Protein AF-A0A934RZV0-F1 (afdb_monomer_lite)

pLDDT: mean 88.41, std 10.31, range [47.09, 98.69]

Foldseek 3Di:
DDDFAQAWDWDQDPNAIWTWHGFPQWIWIAGLQLLATQAIAGPVVSFGQKDADDDPCRLPIAKFKDKDPPVVDDPPGDCQRGGHRFDWDDDPSKIKTWTDDPPVQDWTKMWIWHDDHQWIKTKIKTDFDPDWIKMKIKHWGFQAQKWKDFADADPVANQSKWWDDPVDIGNDDQPQWDDDNTIIIGGLQRAAQVKIKMFHAQDWTWGQHPRWIKIKHWDDKDADQPDADPDSRQFMKIHHNPDRTIITIGMGHTGDHDPPDMIMTIMIMHTDD

Structure (mmCIF, N/CA/C/O backbone):
data_AF-A0A934RZV0-F1
#
_entry.id   AF-A0A934RZV0-F1
#
loop_
_atom_site.group_PDB
_atom_site.id
_atom_site.type_symbol
_atom_site.label_atom_id
_atom_site.label_alt_id
_atom_site.label_comp_id
_atom_site.label_asym_id
_atom_site.label_entity_id
_atom_site.label_seq_id
_atom_site.pdbx_PDB_ins_code
_atom_site.Cartn_x
_atom_site.Cartn_y
_atom_site.Cartn_z
_atom_site.occupancy
_atom_site.B_iso_or_equiv
_atom_site.auth_seq_id
_atom_site.auth_comp_id
_atom_site.auth_asym_id
_atom_site.auth_atom_id
_atom_site.pdbx_PDB_model_num
ATOM 1 N N . MET A 1 1 ? -25.787 -5.214 16.872 1.00 47.09 1 MET A N 1
ATOM 2 C CA . MET A 1 1 ? -25.874 -4.544 15.558 1.00 47.09 1 MET A CA 1
ATOM 3 C C . MET A 1 1 ? -24.849 -3.433 15.575 1.00 47.09 1 MET A C 1
ATOM 5 O O . MET A 1 1 ? -24.993 -2.513 16.365 1.00 47.09 1 MET A O 1
ATOM 9 N N . THR A 1 2 ? -23.761 -3.590 14.835 1.00 51.00 2 THR A N 1
ATOM 10 C CA . THR A 1 2 ? -22.641 -2.644 14.835 1.00 51.00 2 THR A CA 1
ATOM 11 C C . THR A 1 2 ? -22.902 -1.606 13.749 1.00 51.00 2 THR A C 1
ATOM 13 O O . THR A 1 2 ? -23.049 -1.969 12.583 1.00 51.00 2 THR A O 1
ATOM 16 N N . THR A 1 3 ? -23.033 -0.339 14.134 1.00 53.69 3 THR A N 1
ATOM 17 C CA . THR A 1 3 ? -23.291 0.776 13.218 1.00 53.69 3 THR A CA 1
ATOM 18 C C . THR A 1 3 ? -22.127 0.906 12.234 1.00 53.69 3 THR A C 1
ATOM 20 O O . THR A 1 3 ? -21.001 1.154 12.649 1.00 53.69 3 THR A O 1
ATOM 23 N N . GLN A 1 4 ? -22.377 0.697 10.940 1.00 67.75 4 GLN A N 1
ATOM 24 C CA . GLN A 1 4 ? -21.416 1.033 9.885 1.00 67.75 4 GLN A CA 1
ATOM 25 C C . GLN A 1 4 ? -21.498 2.537 9.615 1.00 67.75 4 GLN A C 1
ATOM 27 O O . GLN A 1 4 ? -22.596 3.092 9.583 1.00 67.75 4 GLN A O 1
ATOM 32 N N . PHE A 1 5 ? -20.355 3.188 9.426 1.00 84.69 5 PHE A N 1
ATOM 33 C CA . PHE A 1 5 ? -20.273 4.625 9.186 1.00 84.69 5 PHE A CA 1
ATOM 34 C C . PHE A 1 5 ? -19.283 4.881 8.047 1.00 84.69 5 PHE A C 1
ATOM 36 O O . PHE A 1 5 ? -18.074 4.688 8.176 1.00 84.69 5 PHE A O 1
ATOM 43 N N . ALA A 1 6 ? -19.820 5.290 6.897 1.00 87.12 6 ALA A N 1
ATOM 44 C CA . ALA A 1 6 ? -19.018 5.594 5.714 1.00 87.12 6 ALA A CA 1
ATOM 45 C C . ALA A 1 6 ? -18.259 6.924 5.844 1.00 87.12 6 ALA A C 1
ATOM 47 O O . ALA A 1 6 ? -17.239 7.120 5.188 1.00 87.12 6 ALA A O 1
ATOM 48 N N . SER A 1 7 ? -18.723 7.829 6.710 1.00 94.62 7 SER A N 1
ATOM 49 C CA . SER A 1 7 ? -18.018 9.067 7.033 1.00 94.62 7 SER A CA 1
ATOM 50 C C . SER A 1 7 ? -16.730 8.795 7.809 1.00 94.62 7 SER A C 1
ATOM 52 O O . SER A 1 7 ? -16.599 7.789 8.503 1.00 94.62 7 SER A O 1
ATOM 54 N N . TRP A 1 8 ? -15.772 9.710 7.706 1.00 97.75 8 TRP A N 1
ATOM 55 C CA . TRP A 1 8 ? -14.549 9.670 8.501 1.00 97.75 8 TRP A CA 1
ATOM 56 C C . TRP A 1 8 ? -14.755 10.378 9.838 1.00 97.75 8 TRP A C 1
ATOM 58 O O . TRP A 1 8 ? -15.137 11.547 9.876 1.00 97.75 8 TRP A O 1
ATOM 68 N N . GLU A 1 9 ? -14.447 9.690 10.930 1.00 97.00 9 GLU A N 1
ATOM 69 C CA . GLU A 1 9 ? -14.601 10.201 12.292 1.00 97.00 9 GLU A CA 1
ATOM 70 C C . GLU A 1 9 ? -13.246 10.307 12.986 1.00 97.00 9 GLU A C 1
ATOM 72 O O . GLU A 1 9 ? -12.420 9.397 12.900 1.00 97.00 9 GLU A O 1
ATOM 77 N N . SER A 1 10 ? -13.005 11.418 13.686 1.00 97.50 10 SER A N 1
ATOM 78 C CA . SER A 1 10 ? -11.770 11.606 14.451 1.00 97.50 10 SER A CA 1
ATOM 79 C C . SER A 1 10 ? -11.760 10.703 15.682 1.00 97.50 10 SER A C 1
ATOM 81 O O . SER A 1 10 ? -12.716 10.682 16.452 1.00 97.50 10 SER A O 1
ATOM 83 N N . ILE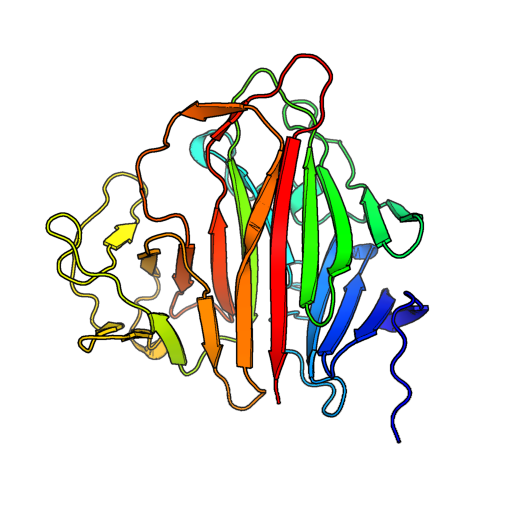 A 1 11 ? -10.634 10.037 15.918 1.00 97.75 11 ILE A N 1
ATOM 84 C CA . ILE A 1 11 ? -10.383 9.190 17.088 1.00 97.75 11 ILE A CA 1
ATOM 85 C C . ILE A 1 11 ? -8.972 9.415 17.637 1.00 97.75 11 ILE A C 1
ATOM 87 O O . ILE A 1 11 ? -8.141 10.085 17.017 1.00 97.75 11 ILE A O 1
ATOM 91 N N . ILE A 1 12 ? -8.693 8.815 18.793 1.00 97.75 12 ILE A N 1
ATOM 92 C CA . ILE A 1 12 ? -7.332 8.614 19.289 1.00 97.75 12 ILE A CA 1
ATOM 93 C C . ILE A 1 12 ? -6.978 7.143 19.089 1.00 97.75 12 ILE A C 1
ATOM 95 O O . ILE A 1 12 ? -7.625 6.261 19.649 1.00 97.75 12 ILE A O 1
ATOM 99 N N . TRP A 1 13 ? -5.948 6.879 18.296 1.00 95.12 13 TRP A N 1
ATOM 100 C CA . TRP A 1 13 ? -5.452 5.537 18.016 1.00 95.12 13 TRP A CA 1
ATOM 101 C C . TRP A 1 13 ? -4.020 5.437 18.530 1.00 95.12 13 TRP A C 1
ATOM 103 O O . TRP A 1 13 ? -3.173 6.216 18.116 1.00 95.12 13 TRP A O 1
ATOM 113 N N . ASN A 1 14 ? -3.738 4.527 19.468 1.00 93.88 14 ASN A N 1
ATOM 114 C CA . ASN A 1 14 ? -2.405 4.376 20.078 1.00 93.88 14 ASN A CA 1
ATOM 115 C C . ASN A 1 14 ? -1.777 5.698 20.581 1.00 93.88 14 ASN A C 1
ATOM 117 O O . ASN A 1 14 ? -0.572 5.909 20.463 1.00 93.88 14 ASN A O 1
ATOM 121 N N . GLY A 1 15 ? -2.599 6.596 21.134 1.00 94.19 15 GLY A N 1
ATOM 122 C CA . GLY A 1 15 ? -2.157 7.888 21.670 1.00 94.19 15 GLY A CA 1
ATOM 123 C C . GLY A 1 15 ? -1.934 8.993 20.630 1.00 94.19 15 GLY A C 1
ATOM 124 O O . GLY A 1 15 ? -1.601 10.110 21.015 1.00 94.19 15 GLY A O 1
ATOM 125 N N . GLU A 1 16 ? -2.145 8.732 19.336 1.00 94.81 16 GLU A N 1
ATOM 126 C CA . GLU A 1 16 ? -2.084 9.743 18.274 1.00 94.81 16 GLU A CA 1
ATOM 127 C C . GLU A 1 16 ? -3.471 10.047 17.698 1.00 94.81 16 GLU A C 1
ATOM 129 O O . GLU A 1 16 ? -4.367 9.199 17.675 1.00 94.81 16 GLU A O 1
ATOM 134 N N . LYS A 1 17 ? -3.656 11.284 17.221 1.00 97.00 17 LYS A N 1
ATOM 135 C CA . LYS A 1 17 ? -4.852 11.663 16.465 1.00 97.00 17 LYS A CA 1
ATOM 136 C C . LYS A 1 17 ? -4.923 10.822 15.191 1.00 97.00 17 LYS A C 1
ATOM 138 O O . LYS A 1 17 ? -3.948 10.755 14.445 1.00 97.00 17 LYS A O 1
ATOM 143 N N . ALA A 1 18 ? -6.086 10.245 14.922 1.00 98.12 18 ALA A N 1
ATOM 144 C CA . ALA A 1 18 ? -6.360 9.467 13.723 1.00 98.12 18 ALA A CA 1
ATOM 145 C C . ALA A 1 18 ? -7.809 9.674 13.262 1.00 98.12 18 ALA A C 1
ATOM 147 O O . ALA A 1 18 ? -8.602 10.333 13.936 1.00 98.12 18 ALA A O 1
ATOM 148 N N . TYR A 1 19 ? -8.146 9.109 12.108 1.00 98.44 19 TYR A N 1
ATOM 149 C CA . TYR A 1 19 ? -9.502 9.075 11.578 1.00 98.44 19 TYR A CA 1
ATOM 150 C C . TYR A 1 19 ? -9.873 7.646 11.226 1.00 98.44 19 TYR A C 1
ATOM 152 O O . TYR A 1 19 ? -9.074 6.946 10.606 1.00 98.44 19 TYR A O 1
ATOM 160 N N . GLN A 1 20 ? -11.075 7.226 11.595 1.00 97.94 20 GLN A N 1
ATOM 161 C CA . GLN A 1 20 ? -11.605 5.910 11.260 1.00 97.94 20 GLN A CA 1
ATOM 162 C C . GLN A 1 20 ? -12.806 6.011 10.323 1.00 97.94 20 GLN A C 1
ATOM 164 O O . GLN A 1 20 ? -13.507 7.021 10.322 1.00 97.94 20 GLN A O 1
ATOM 169 N N . SER A 1 21 ? -13.048 4.959 9.549 1.00 97.62 21 SER A N 1
ATOM 170 C CA . SER A 1 21 ? -14.253 4.780 8.736 1.00 97.62 21 SER A CA 1
ATOM 171 C C . SER A 1 21 ? -14.519 3.289 8.515 1.00 97.62 21 SER A C 1
ATOM 173 O O . SER A 1 21 ? -13.568 2.502 8.462 1.00 97.62 21 SER A O 1
ATOM 175 N N . ALA A 1 22 ? -15.786 2.880 8.401 1.00 96.81 22 ALA A N 1
ATOM 176 C CA . ALA A 1 22 ? -16.159 1.475 8.252 1.00 96.81 22 ALA A CA 1
ATOM 177 C C . ALA A 1 22 ? -17.309 1.253 7.255 1.00 96.81 22 ALA A C 1
ATOM 179 O O . ALA A 1 22 ? -18.424 1.736 7.458 1.00 96.81 22 ALA A O 1
ATOM 180 N N . VAL A 1 23 ? -17.059 0.447 6.217 1.00 96.12 23 VAL A N 1
ATOM 181 C CA . VAL A 1 23 ? -18.030 0.082 5.169 1.00 96.12 23 VAL A CA 1
ATOM 182 C C . VAL A 1 23 ? -17.872 -1.391 4.803 1.00 96.12 23 VAL A C 1
ATOM 184 O O . VAL A 1 23 ? -16.761 -1.917 4.751 1.00 96.12 23 VAL A O 1
ATOM 187 N N . GLY A 1 24 ? -18.987 -2.088 4.560 1.00 90.06 24 GLY A N 1
ATOM 188 C CA . GLY A 1 24 ? -18.955 -3.460 4.039 1.00 90.06 24 GLY A CA 1
ATOM 189 C C . GLY A 1 24 ? -18.267 -4.462 4.974 1.00 90.06 24 GLY A C 1
ATOM 190 O O . GLY A 1 24 ? -17.680 -5.433 4.512 1.00 90.06 24 GLY A O 1
ATOM 191 N N . GLY A 1 25 ? -18.290 -4.207 6.286 1.00 92.19 25 GLY A N 1
ATOM 192 C CA . GLY A 1 25 ? -17.609 -5.035 7.286 1.00 92.19 25 GLY A CA 1
ATOM 193 C C . GLY A 1 25 ? -16.095 -4.819 7.386 1.00 92.19 25 GLY A C 1
ATOM 194 O O . GLY A 1 25 ? -15.462 -5.479 8.208 1.00 92.19 25 GLY A O 1
ATOM 195 N N . SER A 1 26 ? -15.522 -3.892 6.614 1.00 96.44 26 SER A N 1
ATOM 196 C CA . SER A 1 26 ? -14.127 -3.453 6.733 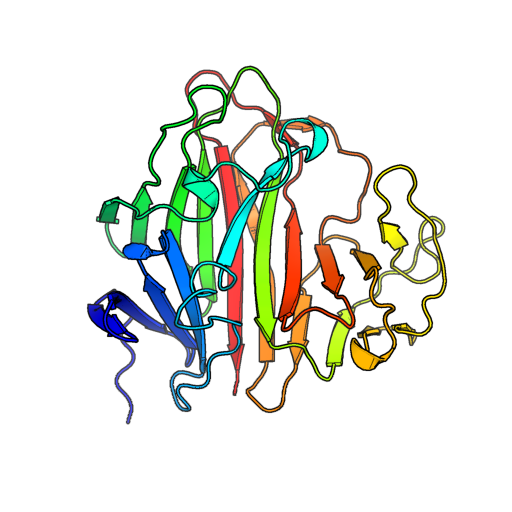1.00 96.44 26 SER A CA 1
ATOM 197 C C . SER A 1 26 ? -14.022 -2.197 7.605 1.00 96.44 26 SER A C 1
ATOM 199 O O . SER A 1 26 ? -14.910 -1.350 7.580 1.00 96.44 26 SER A O 1
ATOM 201 N N . LEU A 1 27 ? -12.933 -2.072 8.360 1.00 97.50 27 LEU A N 1
ATOM 202 C CA . LEU A 1 27 ? -12.542 -0.902 9.147 1.00 97.50 27 LEU A CA 1
ATOM 203 C C . LEU A 1 27 ? -11.228 -0.358 8.596 1.00 97.50 27 LEU A C 1
ATOM 205 O O . LEU A 1 27 ? -10.294 -1.126 8.379 1.00 97.50 27 LEU A O 1
ATOM 209 N N . ALA A 1 28 ? -11.159 0.954 8.411 1.00 98.44 28 ALA A N 1
ATOM 210 C CA . ALA A 1 28 ? -9.964 1.686 8.024 1.00 98.44 28 ALA A CA 1
ATOM 211 C C . ALA A 1 28 ? -9.616 2.707 9.110 1.00 98.44 28 ALA A C 1
ATOM 213 O O . ALA A 1 28 ? -10.503 3.427 9.564 1.00 98.44 28 ALA A O 1
ATOM 214 N N . ILE A 1 29 ? -8.339 2.807 9.495 1.00 98.44 29 ILE A N 1
ATOM 215 C CA . ILE A 1 29 ? -7.835 3.890 10.357 1.00 98.44 29 ILE A CA 1
ATOM 216 C C . ILE A 1 29 ? -6.626 4.544 9.702 1.00 98.44 29 ILE A C 1
ATOM 218 O O . ILE A 1 29 ? -5.637 3.881 9.383 1.00 98.44 29 ILE A O 1
ATOM 222 N N . VAL A 1 30 ? -6.696 5.860 9.537 1.00 98.56 30 VAL A N 1
ATOM 223 C CA . VAL A 1 30 ? -5.667 6.699 8.925 1.00 98.56 30 VAL A CA 1
ATOM 224 C C . VAL A 1 30 ? -5.081 7.639 9.975 1.00 98.56 30 VAL A C 1
ATOM 226 O O . VAL A 1 30 ? -5.811 8.349 10.664 1.00 98.56 30 VAL A O 1
ATOM 229 N N . SER A 1 31 ? -3.755 7.663 10.079 1.00 98.00 31 SER A N 1
ATOM 230 C CA . SER A 1 31 ? -2.997 8.526 10.984 1.00 98.00 31 SER A CA 1
ATOM 231 C C . SER A 1 31 ? -2.368 9.687 10.208 1.00 98.00 31 SER A C 1
ATOM 233 O O . SER A 1 31 ? -1.442 9.461 9.422 1.00 98.00 31 SER A O 1
ATOM 235 N N . PRO A 1 32 ? -2.817 10.938 10.424 1.00 97.62 32 PRO A N 1
ATOM 236 C CA . PRO A 1 32 ? -2.132 12.126 9.921 1.00 97.62 32 PRO A CA 1
ATOM 237 C C . PRO A 1 32 ? -0.707 12.254 10.449 1.00 97.62 32 PRO A C 1
ATOM 239 O O . PRO A 1 32 ? 0.170 12.662 9.698 1.00 97.62 32 PRO A O 1
ATOM 242 N N . THR A 1 33 ? -0.457 11.862 11.704 1.00 96.12 33 THR A N 1
ATOM 243 C CA . THR A 1 33 ? 0.882 11.887 12.318 1.00 96.12 33 THR A CA 1
ATOM 244 C C . THR A 1 33 ? 1.879 11.049 11.523 1.00 96.12 33 THR A C 1
ATOM 246 O O . THR A 1 33 ? 3.019 11.462 11.355 1.00 96.12 33 THR A O 1
ATOM 249 N N . ARG A 1 34 ? 1.436 9.902 10.992 1.00 95.94 34 ARG A N 1
ATOM 250 C CA . ARG A 1 34 ? 2.254 9.013 10.146 1.00 95.94 34 ARG A CA 1
ATOM 251 C C . ARG A 1 34 ? 2.029 9.220 8.643 1.00 95.94 34 ARG A C 1
ATOM 253 O O . ARG A 1 34 ? 2.590 8.492 7.819 1.00 95.94 34 ARG A O 1
ATOM 260 N N . GLY A 1 35 ? 1.136 10.138 8.281 1.00 97.06 35 GLY A N 1
ATOM 261 C CA . GLY A 1 35 ? 0.738 10.416 6.906 1.00 97.06 35 GLY A CA 1
ATOM 262 C C . GLY A 1 35 ? 0.111 9.232 6.155 1.00 97.06 35 GLY A C 1
ATOM 263 O O . GLY A 1 35 ? 0.218 9.188 4.929 1.00 97.06 35 GLY A O 1
ATOM 264 N N . ARG A 1 36 ? -0.498 8.232 6.818 1.00 97.88 36 ARG A N 1
ATOM 265 C CA . ARG A 1 36 ? -0.947 6.991 6.141 1.00 97.88 36 ARG A CA 1
ATOM 266 C C . ARG A 1 36 ? -2.080 6.214 6.806 1.00 97.88 36 ARG A C 1
ATOM 268 O O . ARG A 1 36 ? -2.371 6.412 7.980 1.00 97.88 36 ARG A O 1
ATOM 275 N N . LEU A 1 37 ? -2.660 5.272 6.057 1.00 98.56 37 LEU A N 1
ATOM 276 C CA . LEU A 1 37 ? -3.475 4.176 6.589 1.00 98.56 37 LEU A CA 1
ATOM 277 C C . LEU A 1 37 ? -2.603 3.264 7.467 1.00 98.56 37 LEU A C 1
ATOM 279 O O . LEU A 1 37 ? -1.595 2.733 7.003 1.00 98.56 37 LEU A O 1
ATOM 283 N N . VAL A 1 38 ? -2.993 3.106 8.729 1.00 98.06 38 VAL A N 1
ATOM 284 C CA . VAL A 1 38 ? -2.274 2.342 9.768 1.00 98.06 38 VAL A CA 1
ATOM 285 C C . VAL A 1 38 ? -3.057 1.118 10.240 1.00 98.06 38 VAL A C 1
ATOM 287 O O . VAL A 1 38 ? -2.491 0.183 10.804 1.00 98.06 38 VAL A O 1
ATOM 290 N N . HIS A 1 39 ? -4.363 1.086 9.978 1.00 98.00 39 HIS A N 1
ATOM 291 C CA . HIS A 1 39 ? -5.209 -0.073 10.237 1.00 98.00 39 HIS A CA 1
ATOM 292 C C . HIS A 1 39 ? -6.104 -0.350 9.045 1.00 98.00 39 HIS A C 1
ATOM 294 O O . HIS A 1 39 ? -6.732 0.569 8.513 1.00 98.00 39 HIS A O 1
ATOM 300 N N . PHE A 1 40 ? -6.168 -1.616 8.657 1.00 98.12 40 PHE A N 1
ATOM 301 C CA . PHE A 1 40 ? -7.208 -2.110 7.775 1.00 98.12 40 PHE A CA 1
ATOM 302 C C . PHE A 1 40 ? -7.530 -3.556 8.135 1.00 98.12 40 PHE A C 1
ATOM 304 O O . PHE A 1 40 ? -6.622 -4.371 8.305 1.00 98.12 40 PHE A O 1
ATOM 311 N N . GLY A 1 41 ? -8.808 -3.885 8.284 1.00 96.81 41 GLY A N 1
ATOM 312 C CA . GLY A 1 41 ? -9.226 -5.231 8.668 1.00 96.81 41 GLY A CA 1
ATOM 313 C C . GLY A 1 41 ? -10.724 -5.341 8.907 1.00 96.81 41 GLY A C 1
ATOM 314 O O . GLY A 1 41 ? -11.478 -4.431 8.572 1.00 96.81 41 GLY A O 1
ATOM 315 N N . SER A 1 42 ? -11.173 -6.456 9.481 1.00 93.62 42 SER A N 1
ATOM 316 C CA . SER A 1 42 ? -12.598 -6.649 9.768 1.00 93.62 42 SER A CA 1
ATOM 317 C C . SER A 1 42 ? -13.070 -5.717 10.890 1.00 93.62 42 SER A C 1
ATOM 319 O O . SER A 1 42 ? -12.509 -5.704 11.988 1.00 93.62 42 SER A O 1
ATOM 321 N N . TYR A 1 43 ? -14.154 -4.981 10.641 1.00 92.00 43 TYR A N 1
ATOM 322 C CA . TYR A 1 43 ? -14.791 -4.108 11.627 1.00 92.00 43 TYR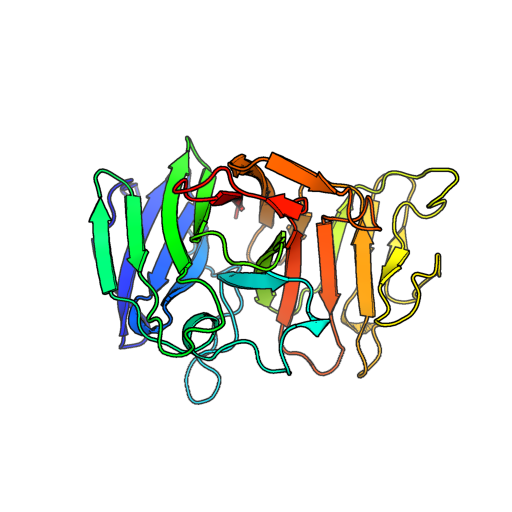 A CA 1
ATOM 323 C C . TYR A 1 43 ? -15.321 -4.889 12.834 1.00 92.00 43 TYR A C 1
ATOM 325 O O . TYR A 1 43 ? -15.200 -4.431 13.965 1.00 92.00 43 TYR A O 1
ATOM 333 N N . GLY A 1 44 ? -15.862 -6.093 12.614 1.00 85.75 44 GLY A N 1
ATOM 334 C CA . GLY A 1 44 ? -16.468 -6.896 13.679 1.00 85.75 44 GLY A CA 1
ATOM 335 C C . GLY A 1 44 ? -15.464 -7.443 14.697 1.00 85.75 44 GLY A C 1
ATOM 336 O O . GLY A 1 44 ? -15.822 -7.634 15.855 1.00 85.75 44 GLY A O 1
ATOM 337 N N . THR A 1 45 ? -14.217 -7.685 14.284 1.00 88.56 45 THR A N 1
ATOM 338 C CA . THR A 1 45 ? -13.173 -8.255 15.153 1.00 88.56 45 THR A CA 1
ATOM 339 C C . THR A 1 45 ? -12.150 -7.223 15.622 1.00 88.56 45 THR A C 1
ATOM 341 O O . THR A 1 45 ? -11.391 -7.501 16.549 1.00 88.56 45 THR A O 1
ATOM 344 N N . GLY A 1 46 ? -12.074 -6.060 14.964 1.00 87.75 46 GLY A N 1
ATOM 345 C CA . GLY A 1 46 ? -11.061 -5.031 15.215 1.00 87.75 46 GLY A CA 1
ATOM 346 C C . GLY A 1 46 ? -9.630 -5.454 14.853 1.00 87.75 46 GLY A C 1
ATOM 347 O O . GLY A 1 46 ? -8.682 -4.698 15.083 1.00 87.75 46 GLY A O 1
ATOM 348 N N . ARG A 1 47 ? -9.438 -6.652 14.285 1.00 93.44 47 ARG A N 1
ATOM 349 C CA . ARG A 1 47 ? -8.111 -7.196 13.975 1.00 93.44 47 ARG A CA 1
ATOM 350 C C . ARG A 1 47 ? -7.473 -6.419 12.828 1.00 93.44 47 ARG A C 1
ATOM 352 O O . ARG A 1 47 ? -8.066 -6.286 11.763 1.00 93.44 47 ARG A O 1
ATOM 359 N N . ASN A 1 48 ? -6.251 -5.936 13.048 1.00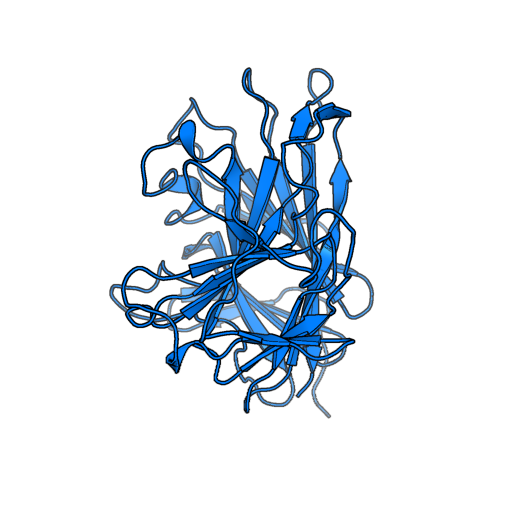 95.81 48 ASN A N 1
ATOM 360 C CA . ASN A 1 48 ? -5.465 -5.275 12.012 1.00 95.81 48 ASN A CA 1
ATOM 361 C C . ASN A 1 48 ? -4.781 -6.311 11.112 1.00 95.81 48 ASN A C 1
ATOM 363 O O . ASN A 1 48 ? -4.033 -7.161 11.617 1.00 95.81 48 ASN A O 1
ATOM 367 N N . LEU A 1 49 ? -5.008 -6.210 9.803 1.00 96.31 49 LEU A N 1
ATOM 368 C CA . LEU A 1 49 ? -4.304 -6.982 8.775 1.00 96.31 49 LEU A CA 1
ATOM 369 C C . LEU A 1 49 ? -3.037 -6.270 8.281 1.00 96.31 49 LEU A C 1
ATOM 371 O O . LEU A 1 49 ? -2.242 -6.878 7.574 1.00 96.31 49 LEU A O 1
ATOM 375 N N . LEU A 1 50 ? -2.822 -5.010 8.671 1.00 97.00 50 LEU A N 1
ATOM 376 C CA . LEU A 1 50 ? -1.584 -4.279 8.415 1.00 97.00 50 LEU A CA 1
ATOM 377 C C . LEU A 1 50 ? -0.608 -4.432 9.587 1.00 97.00 50 LEU A C 1
ATOM 379 O O . LEU A 1 50 ? -0.998 -4.467 10.759 1.00 97.00 50 LEU A O 1
ATOM 383 N N . TYR A 1 51 ? 0.682 -4.493 9.269 1.00 96.12 51 TYR A N 1
ATOM 384 C CA . TYR A 1 51 ? 1.745 -4.313 10.246 1.00 96.12 51 TYR A CA 1
ATOM 385 C C . TYR A 1 51 ? 1.827 -2.823 10.568 1.00 96.12 51 TYR A C 1
ATOM 387 O O . TYR A 1 51 ? 2.076 -2.006 9.683 1.00 96.12 51 TYR A O 1
ATOM 395 N N . SER A 1 52 ? 1.565 -2.461 11.822 1.00 94.44 52 SER A N 1
ATOM 396 C CA . SER A 1 52 ? 1.623 -1.075 12.280 1.00 94.44 52 SER A CA 1
ATOM 397 C C . SER A 1 52 ? 2.142 -1.019 13.720 1.00 94.44 52 SER A C 1
ATOM 399 O O . SER A 1 52 ? 1.348 -0.970 14.664 1.00 94.44 52 SER A O 1
ATOM 401 N N . PRO A 1 53 ? 3.469 -1.060 13.906 1.00 92.50 53 PRO A N 1
ATOM 402 C CA . PRO A 1 53 ? 4.112 -1.101 15.205 1.00 92.50 53 PRO A CA 1
ATOM 403 C C . PRO A 1 53 ? 3.917 0.214 15.967 1.00 92.50 53 PRO A C 1
ATOM 405 O O . PRO A 1 53 ? 3.472 1.244 15.440 1.00 92.50 53 PRO A O 1
ATOM 408 N N . THR A 1 54 ? 4.260 0.171 17.246 1.00 89.25 54 THR A N 1
ATOM 409 C CA . THR A 1 54 ? 4.287 1.320 18.153 1.00 89.25 54 THR A CA 1
ATOM 410 C C . THR A 1 54 ? 5.730 1.602 18.593 1.00 89.25 54 THR A C 1
ATOM 412 O O . THR A 1 54 ? 6.656 0.873 18.242 1.00 89.25 54 THR A O 1
ATOM 415 N N . GLY A 1 55 ? 5.954 2.694 19.330 1.00 87.81 55 GLY A N 1
ATOM 416 C CA . GLY A 1 55 ? 7.285 3.031 19.850 1.00 87.81 55 GLY A CA 1
ATOM 417 C C . GLY A 1 55 ? 8.267 3.515 18.777 1.00 87.81 55 GLY A C 1
ATOM 418 O O . GLY A 1 55 ? 7.890 4.279 17.890 1.00 87.81 55 GLY A O 1
ATOM 419 N N . LEU A 1 56 ? 9.534 3.098 18.880 1.00 79.50 56 LEU A N 1
ATOM 420 C CA . LEU A 1 56 ? 10.637 3.585 18.033 1.00 79.50 56 LEU A CA 1
ATOM 421 C C . LEU A 1 56 ? 10.480 3.224 16.549 1.00 79.50 56 LEU A C 1
ATOM 423 O O . LEU A 1 56 ? 10.935 3.973 15.692 1.00 79.50 56 LEU A O 1
ATOM 427 N N . ASN A 1 57 ? 9.786 2.125 16.247 1.00 84.12 57 ASN A N 1
ATOM 428 C CA . ASN A 1 57 ? 9.587 1.652 14.876 1.00 84.12 57 ASN A CA 1
ATOM 429 C C . ASN A 1 57 ? 8.250 2.098 14.277 1.00 84.12 57 ASN A C 1
ATOM 431 O O . ASN A 1 57 ? 7.880 1.621 13.211 1.00 84.12 57 ASN A O 1
ATOM 435 N N . LYS A 1 58 ? 7.511 3.003 14.933 1.00 85.88 58 LYS A N 1
ATOM 436 C CA . LYS A 1 58 ? 6.133 3.363 14.555 1.00 85.88 58 LYS A CA 1
ATOM 437 C C . LYS A 1 58 ? 5.963 3.834 13.102 1.00 85.88 58 LYS A C 1
ATOM 439 O O . LYS A 1 58 ? 4.867 3.719 12.559 1.00 85.88 58 LYS A O 1
ATOM 444 N N . ASP A 1 59 ? 7.016 4.346 12.475 1.00 85.00 59 ASP A N 1
ATOM 445 C CA . ASP A 1 59 ? 6.953 4.832 11.095 1.00 85.00 59 ASP A CA 1
ATOM 446 C C . ASP A 1 59 ? 7.087 3.703 10.057 1.00 85.00 59 ASP A C 1
ATOM 448 O O . ASP A 1 59 ? 6.732 3.887 8.895 1.00 85.00 59 ASP A O 1
ATOM 452 N N . PHE A 1 60 ? 7.530 2.512 10.471 1.00 84.81 60 PHE A N 1
ATOM 453 C CA . PHE A 1 60 ? 7.623 1.337 9.611 1.00 84.81 60 PHE A CA 1
ATOM 454 C C . PHE A 1 60 ? 6.289 0.600 9.596 1.00 84.81 60 PHE A C 1
ATOM 456 O O . PHE A 1 60 ? 5.922 -0.031 10.576 1.00 84.81 60 PHE A O 1
ATOM 463 N N . GLY A 1 61 ? 5.551 0.663 8.492 1.00 92.12 61 GLY A N 1
ATOM 464 C CA . GLY A 1 61 ? 4.324 -0.113 8.337 1.00 92.12 61 GLY A CA 1
ATOM 465 C C . GLY A 1 61 ? 3.182 0.630 7.655 1.00 92.12 61 GLY A C 1
ATOM 466 O O . GLY A 1 61 ? 3.353 1.722 7.104 1.00 92.12 61 GLY A O 1
ATOM 467 N N . GLY A 1 62 ? 1.999 0.018 7.714 1.00 96.75 62 GLY A N 1
ATOM 468 C CA . GLY A 1 62 ? 0.775 0.523 7.105 1.00 96.75 62 GLY A CA 1
ATOM 469 C C . GLY A 1 62 ? 0.843 0.574 5.577 1.00 96.75 62 GLY A C 1
ATOM 470 O O . GLY A 1 62 ? 1.518 -0.230 4.932 1.00 96.75 62 GLY A O 1
ATOM 471 N N . HIS A 1 63 ? 0.125 1.538 5.005 1.00 97.75 63 HIS A N 1
ATOM 472 C CA . HIS A 1 63 ? 0.140 1.859 3.579 1.00 97.75 63 HIS A CA 1
ATOM 473 C C . HIS A 1 63 ? 1.187 2.933 3.267 1.00 97.75 63 HIS A C 1
ATOM 475 O O . HIS A 1 63 ? 1.006 4.114 3.566 1.00 97.75 63 HIS A O 1
ATOM 481 N N . ARG A 1 64 ? 2.281 2.528 2.637 1.00 96.62 64 ARG A N 1
ATOM 482 C CA . ARG A 1 64 ? 3.316 3.416 2.111 1.00 96.62 64 ARG A CA 1
ATOM 483 C C . ARG A 1 64 ? 3.087 3.684 0.635 1.00 96.62 64 ARG A C 1
ATOM 485 O O . ARG A 1 64 ? 2.430 2.919 -0.067 1.00 96.62 64 ARG A O 1
ATOM 492 N N . PHE A 1 65 ? 3.652 4.792 0.186 1.00 96.12 65 PHE A N 1
ATOM 493 C CA . PHE A 1 65 ? 3.640 5.177 -1.210 1.00 96.12 65 PHE A CA 1
ATOM 494 C C . PHE A 1 65 ? 4.961 5.845 -1.554 1.00 96.12 65 PHE A C 1
ATOM 496 O O . PHE A 1 65 ? 5.343 6.809 -0.880 1.00 96.12 65 PHE A O 1
ATOM 503 N N . TRP A 1 66 ? 5.606 5.349 -2.604 1.00 94.50 66 TRP A N 1
ATOM 504 C CA . TRP A 1 66 ? 6.862 5.867 -3.131 1.00 94.50 66 TRP A CA 1
ATOM 505 C C . TRP A 1 66 ? 6.740 6.095 -4.637 1.00 94.50 66 TRP A C 1
ATOM 507 O O . TRP A 1 66 ? 5.944 5.442 -5.314 1.00 94.50 66 TRP A O 1
ATOM 517 N N . LEU A 1 67 ? 7.561 6.999 -5.162 1.00 92.56 67 LEU A N 1
ATOM 518 C CA . LEU A 1 67 ? 7.699 7.211 -6.599 1.00 92.56 67 LEU A CA 1
ATOM 519 C C . LEU A 1 67 ? 9.026 6.633 -7.073 1.00 92.56 67 LEU A C 1
ATOM 521 O O . LEU A 1 67 ? 10.063 6.896 -6.470 1.00 92.56 67 LEU A O 1
ATOM 525 N N . GLY A 1 68 ? 8.998 5.829 -8.130 1.00 88.38 68 GLY A N 1
ATOM 526 C CA . GLY A 1 68 ? 10.187 5.285 -8.776 1.00 88.38 68 GLY A CA 1
ATOM 527 C C . GLY A 1 68 ? 10.684 6.123 -9.963 1.00 88.38 68 GLY A C 1
ATOM 528 O O . GLY A 1 68 ? 10.096 7.165 -10.257 1.00 88.38 68 GLY A O 1
ATOM 529 N N . PRO A 1 69 ? 11.744 5.659 -10.660 1.00 85.06 69 PRO A N 1
ATOM 530 C CA . PRO A 1 69 ? 12.512 4.448 -10.345 1.00 85.06 69 PRO A CA 1
ATOM 531 C C . PRO A 1 69 ? 13.372 4.582 -9.089 1.00 85.06 69 PRO A C 1
ATOM 533 O O . PRO A 1 69 ? 13.910 5.647 -8.836 1.00 85.06 69 PRO A O 1
ATOM 536 N N . GLN A 1 70 ? 13.553 3.497 -8.322 1.00 79.31 70 GLN A N 1
ATOM 537 C CA . GLN A 1 70 ? 14.284 3.553 -7.041 1.00 79.31 70 GLN A CA 1
ATOM 538 C C . GLN A 1 70 ? 15.704 4.128 -7.174 1.00 79.31 70 GLN A C 1
ATOM 540 O O . GLN A 1 70 ? 16.173 4.805 -6.274 1.00 79.31 70 GLN A O 1
ATOM 545 N N . ARG A 1 71 ? 16.357 3.955 -8.333 1.00 80.12 71 ARG A N 1
ATOM 546 C CA . ARG A 1 71 ? 17.685 4.524 -8.635 1.00 80.12 71 ARG A CA 1
ATOM 547 C C . ARG A 1 71 ? 17.780 6.056 -8.536 1.00 80.12 71 ARG A C 1
ATOM 549 O O . ARG A 1 71 ? 18.889 6.576 -8.546 1.00 80.12 71 ARG A O 1
ATOM 556 N N . ILE A 1 72 ? 16.656 6.780 -8.512 1.00 80.44 72 ILE A N 1
ATOM 557 C CA . ILE A 1 72 ? 16.642 8.254 -8.432 1.00 80.44 72 ILE A CA 1
ATOM 558 C C . ILE A 1 72 ? 16.686 8.769 -6.990 1.00 80.44 72 ILE A C 1
ATOM 560 O O . ILE A 1 72 ? 16.803 9.973 -6.774 1.00 80.44 72 ILE A O 1
ATOM 564 N N . TRP A 1 73 ? 16.572 7.883 -6.001 1.00 80.88 73 TRP A N 1
ATOM 565 C CA . TRP A 1 73 ? 16.683 8.231 -4.591 1.00 80.88 73 TRP A CA 1
ATOM 566 C C . TRP A 1 73 ? 17.567 7.226 -3.852 1.00 80.88 73 TRP A C 1
ATOM 568 O O . TRP A 1 73 ? 17.621 6.045 -4.172 1.00 80.88 73 TRP A O 1
ATOM 578 N N . ASN A 1 74 ? 18.286 7.708 -2.841 1.00 80.88 74 ASN A N 1
ATOM 579 C CA . ASN A 1 74 ? 19.056 6.841 -1.954 1.00 80.88 74 ASN A CA 1
ATOM 580 C C . ASN A 1 74 ? 18.126 6.292 -0.884 1.00 80.88 74 ASN A C 1
ATOM 582 O O . ASN A 1 74 ? 17.278 7.032 -0.402 1.00 80.88 74 ASN A O 1
ATOM 586 N N . TRP A 1 75 ? 18.287 5.032 -0.488 1.00 80.12 75 TRP A N 1
ATOM 587 C CA . TRP A 1 75 ? 17.556 4.515 0.665 1.00 80.12 75 TRP A CA 1
ATOM 588 C C . TRP A 1 75 ? 17.999 5.246 1.950 1.00 80.12 75 TRP A C 1
ATOM 590 O O . TRP A 1 75 ? 19.206 5.383 2.175 1.00 80.12 75 TRP A O 1
ATOM 600 N N . PRO A 1 76 ? 17.065 5.670 2.823 1.00 83.25 76 PRO A N 1
ATOM 601 C CA . PRO A 1 76 ? 15.608 5.534 2.715 1.00 83.25 76 PRO A CA 1
ATOM 602 C C . PRO A 1 76 ? 14.964 6.566 1.767 1.00 83.25 76 PRO A C 1
ATOM 604 O O . PRO A 1 76 ? 15.540 7.634 1.567 1.00 83.25 76 PRO A O 1
ATOM 607 N N . PRO A 1 77 ? 13.740 6.305 1.254 1.00 87.38 77 PRO A N 1
ATOM 608 C CA . PRO A 1 77 ? 12.991 7.276 0.458 1.00 87.38 77 PRO A CA 1
ATOM 609 C C . PRO A 1 77 ? 12.879 8.641 1.161 1.00 87.38 77 PRO A C 1
ATOM 611 O O . PRO A 1 77 ? 13.017 8.711 2.389 1.00 87.38 77 PRO A O 1
ATOM 614 N N . PRO A 1 78 ? 12.575 9.722 0.416 1.00 91.69 78 PRO A N 1
ATOM 615 C CA . PRO A 1 78 ? 12.361 11.051 0.977 1.00 91.69 78 PRO A CA 1
ATOM 616 C C . PRO A 1 78 ? 11.545 11.025 2.269 1.00 91.69 78 PRO A C 1
ATOM 618 O O . PRO A 1 78 ? 10.473 10.419 2.332 1.00 91.69 78 PRO A O 1
ATOM 621 N N . ILE A 1 79 ? 12.053 11.703 3.303 1.00 92.06 79 ILE A N 1
ATOM 622 C CA . ILE A 1 79 ? 11.461 11.675 4.648 1.00 92.06 79 ILE A CA 1
ATOM 623 C C . ILE A 1 79 ? 9.987 12.093 4.638 1.00 92.06 79 ILE A C 1
ATOM 625 O O . ILE A 1 79 ? 9.182 11.523 5.367 1.00 92.06 79 ILE A O 1
ATOM 629 N N . ASP A 1 80 ? 9.615 13.003 3.737 1.00 92.31 80 ASP A N 1
ATOM 630 C CA . ASP A 1 80 ? 8.237 13.452 3.546 1.00 92.31 80 ASP A CA 1
ATOM 631 C C . ASP A 1 80 ? 7.273 12.339 3.163 1.00 92.31 80 ASP A C 1
ATOM 633 O O . ASP A 1 80 ? 6.107 12.359 3.554 1.00 92.31 80 ASP A O 1
ATOM 637 N N . TRP A 1 81 ? 7.756 11.351 2.416 1.00 91.44 81 TRP A N 1
ATOM 638 C CA . TRP A 1 81 ? 6.956 10.220 1.968 1.00 91.44 81 TRP A CA 1
ATOM 639 C C . TRP A 1 81 ? 6.821 9.159 3.064 1.00 91.44 81 TRP A C 1
ATOM 641 O O . TRP A 1 81 ? 5.803 8.456 3.125 1.00 91.44 81 TRP A O 1
ATOM 651 N N . GLU A 1 82 ? 7.837 9.055 3.928 1.00 90.75 82 GLU A N 1
ATOM 652 C CA . GLU A 1 82 ? 8.032 7.915 4.824 1.00 90.75 82 GLU A CA 1
ATOM 653 C C . GLU A 1 82 ? 7.843 8.219 6.316 1.00 90.75 82 GLU A C 1
ATOM 655 O O . GLU A 1 82 ? 7.478 7.310 7.053 1.00 90.75 82 GLU A O 1
ATOM 660 N N . ARG A 1 83 ? 8.073 9.436 6.811 1.00 90.50 83 ARG A N 1
ATOM 661 C CA . ARG A 1 83 ? 8.076 9.715 8.266 1.00 90.50 83 ARG A CA 1
ATOM 662 C C . ARG A 1 83 ? 7.478 11.065 8.656 1.00 90.50 83 ARG A C 1
ATOM 664 O O . ARG A 1 83 ? 7.594 11.474 9.808 1.00 90.50 83 ARG A O 1
ATOM 671 N N . SER A 1 84 ? 6.840 11.759 7.720 1.00 92.69 84 SER A N 1
ATOM 672 C CA . SER A 1 84 ? 6.315 13.098 7.976 1.00 92.69 84 SER A CA 1
ATOM 673 C C . SER A 1 84 ? 4.828 13.108 8.320 1.00 92.69 84 SER A C 1
ATOM 675 O O . SER A 1 84 ? 4.012 12.396 7.729 1.00 92.69 84 SER A O 1
ATOM 677 N N . GLN A 1 85 ? 4.477 13.993 9.253 1.00 96.00 85 GLN A N 1
ATOM 678 C CA . GLN A 1 85 ? 3.095 14.342 9.549 1.00 96.00 85 GLN A CA 1
ATOM 679 C C . GLN A 1 85 ? 2.469 15.075 8.359 1.00 96.00 85 GLN A C 1
ATOM 681 O O . GLN A 1 85 ? 3.063 15.990 7.793 1.00 96.00 85 GLN A O 1
ATOM 686 N N . ALA A 1 86 ? 1.242 14.695 8.018 1.00 97.25 86 ALA A N 1
ATOM 687 C CA . ALA A 1 86 ? 0.472 15.280 6.933 1.00 97.25 86 ALA A CA 1
ATOM 688 C C . ALA A 1 86 ? -0.519 16.338 7.429 1.00 97.25 86 ALA A C 1
ATOM 690 O O . ALA A 1 86 ? -1.118 16.202 8.504 1.00 97.25 86 ALA A O 1
ATOM 691 N N . ASN A 1 87 ? -0.784 17.335 6.586 1.00 97.69 87 ASN A N 1
ATOM 692 C CA . ASN A 1 87 ? -1.968 18.172 6.742 1.00 97.69 87 ASN A CA 1
ATOM 693 C C . ASN A 1 87 ? -3.191 17.353 6.332 1.00 97.69 87 ASN A C 1
ATOM 695 O O . ASN A 1 87 ? -3.277 16.865 5.207 1.00 97.69 87 ASN A O 1
ATOM 699 N N . CYS A 1 88 ? -4.130 17.180 7.259 1.00 98.06 88 CYS A N 1
ATOM 700 C CA . CYS A 1 88 ? -5.284 16.313 7.069 1.00 98.06 88 CYS A CA 1
ATOM 701 C C . CYS A 1 88 ? -6.578 17.120 7.039 1.00 98.06 88 CYS A C 1
ATOM 703 O O . CYS A 1 88 ? -6.857 17.869 7.977 1.00 98.06 88 CYS A O 1
ATOM 705 N N . HIS A 1 89 ? -7.397 16.901 6.015 1.00 97.62 89 HIS A N 1
ATOM 706 C CA . HIS A 1 89 ? -8.720 17.504 5.892 1.00 97.62 89 HIS A CA 1
ATOM 707 C C . HIS A 1 89 ? -9.703 16.550 5.200 1.00 97.62 89 HIS A C 1
ATOM 709 O O . HIS A 1 89 ? -9.306 15.603 4.519 1.00 97.62 89 HIS A O 1
ATOM 715 N N . LEU A 1 90 ? -10.998 16.799 5.394 1.00 96.81 90 LEU A N 1
ATOM 716 C CA . LEU A 1 90 ? -12.063 16.111 4.669 1.00 96.81 90 LEU A CA 1
ATOM 717 C C . LEU A 1 90 ? -12.394 16.894 3.400 1.00 96.81 90 LEU A C 1
ATOM 719 O O . LEU A 1 90 ? -12.537 18.115 3.444 1.00 96.81 90 LEU A O 1
ATOM 723 N N . SER A 1 91 ? -12.512 16.189 2.280 1.00 91.44 91 SER A N 1
ATOM 724 C CA . SER A 1 91 ? -12.944 16.736 0.995 1.00 91.44 91 SER A CA 1
ATOM 725 C C . SER A 1 91 ? -14.081 15.867 0.469 1.00 91.44 91 SER A C 1
ATOM 727 O O . SER A 1 91 ? -13.858 14.780 -0.071 1.00 91.44 91 SER A O 1
ATOM 729 N N . GLY A 1 92 ? -15.318 16.301 0.725 1.00 91.94 92 GLY A N 1
ATOM 730 C CA . GLY A 1 92 ? -16.499 15.452 0.568 1.00 91.94 92 GLY A CA 1
ATOM 731 C C . GLY A 1 92 ? -16.415 14.224 1.481 1.00 91.94 92 GLY A C 1
ATOM 732 O O . GLY A 1 92 ? -16.205 14.355 2.685 1.00 91.94 92 GLY A O 1
ATOM 733 N N . GLU A 1 93 ? -16.535 13.034 0.897 1.00 94.25 93 GLU A N 1
ATOM 734 C CA . GLU A 1 93 ? -16.441 11.747 1.607 1.00 94.25 93 GLU A CA 1
ATOM 735 C C . GLU A 1 93 ? -14.999 11.221 1.732 1.00 94.25 93 GLU A C 1
ATOM 737 O O . GLU A 1 93 ? -14.754 10.191 2.362 1.00 94.25 93 GLU A O 1
ATOM 742 N N . ALA A 1 94 ? -14.025 11.912 1.133 1.00 97.62 94 ALA A N 1
ATOM 743 C CA . ALA A 1 94 ? -12.631 11.494 1.149 1.00 97.62 94 ALA A CA 1
ATOM 744 C C . ALA A 1 94 ? -11.854 12.137 2.303 1.00 97.62 94 ALA A C 1
ATOM 746 O O . ALA A 1 94 ? -11.911 13.351 2.517 1.00 97.62 94 ALA A O 1
ATOM 747 N N . LEU A 1 95 ? -11.032 11.336 2.979 1.00 98.44 95 LEU A N 1
ATOM 748 C CA . LEU A 1 95 ? -9.982 11.833 3.859 1.00 98.44 95 LEU A CA 1
ATOM 749 C C . LEU A 1 95 ? -8.725 12.103 3.033 1.00 98.44 95 LEU A C 1
ATOM 751 O O . LEU A 1 95 ? -8.186 11.194 2.400 1.00 98.44 95 LEU A O 1
ATOM 755 N N . THR A 1 96 ? -8.256 13.347 3.050 1.00 98.50 96 THR A N 1
ATOM 756 C CA . THR A 1 96 ? -7.099 13.791 2.268 1.00 98.50 96 THR A CA 1
ATOM 757 C C . THR A 1 96 ? -5.935 14.129 3.189 1.00 98.50 96 THR A C 1
ATOM 759 O O . THR A 1 96 ? -6.098 14.859 4.166 1.00 98.50 96 THR A O 1
ATOM 762 N N . LEU A 1 97 ? -4.761 13.590 2.864 1.00 98.38 97 LEU A N 1
ATOM 763 C CA . LEU A 1 97 ? -3.485 13.852 3.517 1.00 98.38 97 LEU A CA 1
ATOM 764 C C . LEU A 1 97 ? -2.543 14.534 2.527 1.00 98.38 97 LEU A C 1
ATOM 766 O O . LEU A 1 97 ? -2.116 13.926 1.546 1.00 98.38 97 LEU A O 1
ATOM 770 N N . GLU A 1 98 ? -2.178 15.777 2.796 1.00 97.56 98 GLU A N 1
ATOM 771 C CA . GLU A 1 98 ? -1.137 16.481 2.055 1.00 97.56 98 GLU A CA 1
ATOM 772 C C . GLU A 1 98 ? 0.187 16.306 2.791 1.00 97.56 98 GLU A C 1
ATOM 774 O O . GLU A 1 98 ? 0.348 16.793 3.917 1.00 97.56 98 GLU A O 1
ATOM 779 N N . LEU A 1 99 ? 1.121 15.577 2.178 1.00 96.62 99 LEU A N 1
ATOM 780 C CA . LEU A 1 99 ? 2.442 15.384 2.763 1.00 96.62 99 LEU A CA 1
ATOM 781 C C . LEU A 1 99 ? 3.266 16.676 2.633 1.00 96.62 99 LEU A C 1
ATOM 783 O O . LEU A 1 99 ? 3.055 17.450 1.687 1.00 96.62 99 LEU A O 1
ATOM 787 N N . PRO A 1 100 ? 4.214 16.927 3.553 1.00 95.75 100 PRO A N 1
ATOM 788 C CA . PRO A 1 100 ? 5.165 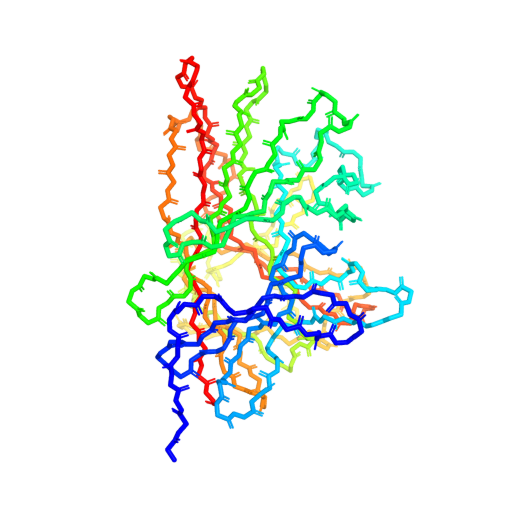18.017 3.394 1.00 95.75 100 PRO A CA 1
ATOM 789 C C . PRO A 1 100 ? 5.983 17.881 2.103 1.00 95.75 100 PRO A C 1
ATOM 791 O O . PRO A 1 100 ? 6.011 16.837 1.455 1.00 95.75 100 PRO A O 1
ATOM 794 N N . HIS A 1 101 ? 6.627 18.976 1.710 1.00 94.00 101 HIS A N 1
ATOM 795 C CA . HIS A 1 101 ? 7.436 19.055 0.495 1.00 94.00 101 HIS A CA 1
ATOM 796 C C . HIS A 1 101 ? 8.725 19.821 0.801 1.00 94.00 101 HIS A C 1
ATOM 798 O O . HIS A 1 101 ? 8.913 20.968 0.400 1.00 94.00 101 HIS A O 1
ATOM 804 N N . THR A 1 102 ? 9.557 19.196 1.624 1.00 92.94 102 THR A N 1
ATOM 805 C CA . THR A 1 102 ? 10.852 19.684 2.106 1.00 92.94 102 THR A CA 1
ATOM 806 C C . THR A 1 102 ? 11.997 19.336 1.156 1.00 92.94 102 THR A C 1
ATOM 808 O O . THR A 1 102 ? 13.023 20.012 1.179 1.00 92.94 102 THR A O 1
ATOM 811 N N . ALA A 1 103 ? 11.816 18.332 0.292 1.00 89.94 103 ALA A N 1
ATOM 812 C CA . ALA A 1 103 ? 12.777 17.934 -0.733 1.00 89.94 103 ALA A CA 1
ATOM 813 C C . ALA A 1 103 ? 12.281 18.347 -2.139 1.00 89.94 103 ALA A C 1
ATOM 815 O O . ALA A 1 103 ? 11.611 17.551 -2.795 1.00 89.94 103 ALA A O 1
ATOM 816 N N . PRO A 1 104 ? 12.584 19.573 -2.615 1.00 89.31 104 PRO A N 1
ATOM 817 C CA . PRO A 1 104 ? 11.985 20.154 -3.825 1.00 89.31 104 PRO A CA 1
ATOM 818 C C . PRO A 1 104 ? 12.341 19.434 -5.133 1.00 89.31 104 PRO A C 1
ATOM 820 O O . PRO A 1 104 ? 11.708 19.673 -6.157 1.00 89.31 104 PRO A O 1
ATOM 823 N N . GLN A 1 105 ? 13.361 18.575 -5.121 1.00 87.19 105 GLN A N 1
ATOM 824 C CA . GLN A 1 105 ? 13.727 17.723 -6.252 1.00 87.19 105 GLN A CA 1
ATOM 825 C C . GLN A 1 105 ? 12.761 16.545 -6.461 1.00 87.19 105 GLN A C 1
ATOM 827 O O . GLN A 1 105 ? 12.818 15.880 -7.490 1.00 87.19 105 GLN A O 1
ATOM 832 N N . PHE A 1 106 ? 11.899 16.271 -5.483 1.00 89.50 106 PHE A N 1
ATOM 833 C CA . PHE A 1 106 ? 10.889 15.226 -5.529 1.00 89.50 106 PHE A CA 1
ATOM 834 C C . PHE A 1 106 ? 9.507 15.861 -5.546 1.00 89.50 106 PHE A C 1
ATOM 836 O O . PHE A 1 106 ? 9.299 16.845 -4.852 1.00 89.50 106 PHE A O 1
ATOM 843 N N . PRO A 1 107 ? 8.529 15.318 -6.277 1.00 90.88 107 PRO A N 1
ATOM 844 C CA . PRO A 1 107 ? 7.219 15.939 -6.328 1.00 90.88 107 PRO A CA 1
ATOM 845 C C . PRO A 1 107 ? 6.483 15.834 -4.988 1.00 90.88 107 PRO A C 1
ATOM 847 O O . PRO A 1 107 ? 6.631 14.875 -4.221 1.00 90.88 107 PRO A O 1
ATOM 850 N N . ARG A 1 108 ? 5.622 16.822 -4.731 1.00 92.31 108 ARG A N 1
ATOM 851 C CA . ARG A 1 108 ? 4.666 16.776 -3.621 1.00 92.31 108 ARG A CA 1
ATOM 852 C C . ARG A 1 108 ? 3.674 15.635 -3.838 1.00 92.31 108 ARG A C 1
ATOM 854 O O . ARG A 1 108 ? 3.145 15.478 -4.937 1.00 92.31 108 ARG A O 1
ATOM 861 N N . ILE A 1 109 ? 3.368 14.918 -2.758 1.00 95.69 109 ILE A N 1
ATOM 862 C CA . ILE A 1 109 ? 2.422 13.801 -2.753 1.00 95.69 109 ILE A CA 1
ATOM 863 C C . ILE A 1 109 ? 1.207 14.147 -1.891 1.00 95.69 109 ILE A C 1
ATOM 865 O O . ILE A 1 109 ? 1.334 14.591 -0.747 1.00 95.69 109 ILE A O 1
ATOM 869 N N . THR A 1 110 ? 0.023 13.884 -2.430 1.00 97.31 110 THR A N 1
ATOM 870 C CA . THR A 1 110 ? -1.250 13.928 -1.711 1.00 97.31 110 THR A CA 1
ATOM 871 C C . THR A 1 110 ? -1.843 12.524 -1.687 1.00 97.31 110 THR A C 1
ATOM 873 O O . THR A 1 110 ? -1.969 11.891 -2.729 1.00 97.31 110 THR A O 1
ATOM 876 N N . ARG A 1 111 ? -2.231 12.023 -0.512 1.00 98.25 111 ARG A N 1
ATOM 877 C CA . ARG A 1 111 ? -2.922 10.733 -0.359 1.00 98.25 111 ARG A CA 1
ATOM 878 C C . ARG A 1 111 ? -4.402 10.973 -0.091 1.00 98.25 111 ARG A C 1
ATOM 880 O O . ARG A 1 111 ? -4.749 11.869 0.674 1.00 98.25 111 ARG A O 1
ATOM 887 N N . ARG A 1 112 ? -5.275 10.166 -0.683 1.00 98.31 112 ARG A N 1
ATOM 888 C CA . ARG A 1 112 ? -6.730 10.250 -0.523 1.00 98.31 112 ARG A CA 1
ATOM 889 C C . ARG A 1 112 ? -7.296 8.870 -0.219 1.00 98.31 112 ARG A C 1
ATOM 891 O O . ARG A 1 112 ? -6.980 7.904 -0.911 1.00 98.31 112 ARG A O 1
ATOM 898 N N . TYR A 1 113 ? -8.146 8.801 0.796 1.00 98.69 113 TYR A N 1
ATOM 899 C CA . TYR A 1 113 ? -8.826 7.581 1.219 1.00 98.69 113 TYR A CA 1
ATOM 900 C C . TYR A 1 113 ? -10.333 7.791 1.142 1.00 98.69 113 TYR A C 1
ATOM 902 O O . TYR A 1 113 ? -10.868 8.700 1.778 1.00 98.69 113 TYR A O 1
ATOM 910 N N . PHE A 1 114 ? -11.016 6.965 0.358 1.00 98.06 114 PHE A N 1
ATOM 911 C CA . PHE A 1 114 ? -12.468 7.029 0.186 1.00 98.06 114 PHE A CA 1
ATOM 912 C C . PHE A 1 114 ? -13.029 5.648 -0.136 1.00 98.06 114 PHE A C 1
ATOM 914 O O . PHE A 1 114 ? -12.322 4.785 -0.655 1.00 98.06 114 PHE A O 1
ATOM 921 N N . TRP A 1 115 ? -14.298 5.420 0.176 1.00 97.81 115 TRP A N 1
ATOM 922 C CA . TRP A 1 115 ? -14.955 4.159 -0.148 1.00 97.81 115 TRP A CA 1
ATOM 923 C C . TRP A 1 115 ? -15.468 4.173 -1.589 1.00 97.81 115 TRP A C 1
ATOM 925 O O . TRP A 1 115 ? -16.079 5.136 -2.039 1.00 97.81 115 TRP A O 1
ATOM 935 N N . SER A 1 116 ? -15.215 3.086 -2.314 1.00 96.75 116 SER A N 1
ATOM 936 C CA . SER A 1 116 ? -15.783 2.793 -3.629 1.00 96.75 116 SER A CA 1
ATOM 937 C C . SER A 1 116 ? -16.590 1.503 -3.506 1.00 96.75 116 SER A C 1
ATOM 939 O O . SER A 1 116 ? -16.042 0.395 -3.511 1.00 96.75 116 SER A O 1
ATOM 941 N N . GLY A 1 117 ? -17.896 1.646 -3.272 1.00 95.75 117 GLY A N 1
ATOM 942 C CA . GLY A 1 117 ? -18.732 0.532 -2.824 1.00 95.75 117 GLY A CA 1
ATOM 943 C C . GLY A 1 117 ? -18.221 -0.028 -1.493 1.00 95.75 117 GLY A C 1
ATOM 944 O O . GLY A 1 117 ? -18.082 0.707 -0.521 1.00 95.75 117 GLY A O 1
ATOM 945 N N . SER A 1 118 ? -17.911 -1.325 -1.447 1.00 95.81 118 SER A N 1
ATOM 946 C CA . SER A 1 118 ? -17.386 -2.004 -0.250 1.00 95.81 118 SER A CA 1
ATOM 947 C C . SER A 1 118 ? -15.855 -2.037 -0.158 1.00 95.81 118 SER A C 1
ATOM 949 O O . SER A 1 118 ? -15.313 -2.739 0.695 1.00 95.81 118 SER A O 1
ATOM 951 N N . LYS A 1 119 ? -15.146 -1.348 -1.059 1.00 97.38 119 LYS A N 1
ATOM 952 C CA . LYS A 1 119 ? -13.680 -1.338 -1.119 1.00 97.38 119 LYS A CA 1
ATOM 953 C C . LYS A 1 119 ? -13.140 0.022 -0.711 1.00 97.38 119 LYS A C 1
ATOM 955 O O . LYS A 1 119 ? -13.692 1.047 -1.107 1.00 97.38 119 LYS A O 1
ATOM 960 N N . LEU A 1 120 ? -12.037 0.047 0.029 1.00 98.56 120 LEU A N 1
ATOM 961 C CA . LEU A 1 120 ? -11.330 1.290 0.320 1.00 98.56 120 LEU A CA 1
ATOM 962 C C . LEU A 1 120 ? -10.415 1.627 -0.859 1.00 98.56 120 LEU A C 1
ATOM 964 O O . LEU A 1 120 ? -9.450 0.910 -1.122 1.00 98.56 120 LEU A O 1
ATOM 968 N N . ALA A 1 121 ? -10.702 2.719 -1.555 1.00 98.56 121 ALA A N 1
ATOM 969 C CA . ALA A 1 121 ? -9.797 3.304 -2.529 1.00 98.56 121 ALA A CA 1
ATOM 970 C C . ALA A 1 121 ? -8.678 4.057 -1.794 1.00 98.56 121 ALA A C 1
ATOM 972 O O . ALA A 1 121 ? -8.940 4.983 -1.021 1.00 98.56 121 ALA A O 1
ATOM 973 N N . CYS A 1 122 ? -7.431 3.660 -2.042 1.00 98.69 122 CYS A N 1
ATOM 974 C CA . CYS A 1 122 ? -6.232 4.332 -1.550 1.00 98.69 122 CYS A CA 1
ATOM 975 C C . CYS A 1 122 ? -5.548 4.995 -2.745 1.00 98.69 122 CYS A C 1
ATOM 977 O O . CYS A 1 122 ? -4.823 4.338 -3.491 1.00 98.69 122 CYS A O 1
ATOM 979 N N . SER A 1 123 ? -5.817 6.279 -2.954 1.00 98.38 123 SER A N 1
ATOM 980 C CA . SER A 1 123 ? -5.305 7.041 -4.091 1.00 98.38 123 SER A CA 1
ATOM 981 C C . SER A 1 123 ? -4.136 7.921 -3.671 1.00 98.38 123 SER A C 1
ATOM 983 O O . SER A 1 123 ? -4.126 8.468 -2.566 1.00 98.38 123 SER A O 1
ATOM 985 N N . CYS A 1 124 ? -3.139 8.048 -4.535 1.00 97.75 124 CYS A N 1
ATOM 986 C CA . CYS A 1 124 ? -2.035 8.983 -4.380 1.00 97.75 124 CYS A CA 1
ATOM 987 C C . CYS A 1 124 ? -1.940 9.845 -5.635 1.00 97.75 124 CYS A C 1
ATOM 989 O O . CYS A 1 124 ? -1.933 9.328 -6.747 1.00 97.75 124 CYS A O 1
ATOM 991 N N . GLU A 1 125 ? -1.870 11.155 -5.437 1.00 96.44 125 GLU A N 1
ATOM 992 C CA . GLU A 1 125 ? -1.696 12.165 -6.474 1.00 96.44 125 GLU A CA 1
ATOM 993 C C . GLU A 1 125 ? -0.326 12.817 -6.305 1.00 96.44 125 GLU A C 1
ATOM 995 O O . GLU A 1 125 ? 0.104 13.086 -5.178 1.00 96.44 125 GLU A O 1
ATOM 1000 N N . TRP A 1 126 ? 0.338 13.126 -7.412 1.00 94.25 126 TRP A N 1
ATOM 1001 C CA . TRP A 1 126 ? 1.550 13.932 -7.397 1.00 94.25 126 TRP A CA 1
ATOM 1002 C C . TRP A 1 126 ? 1.578 14.883 -8.580 1.00 94.25 126 TRP A C 1
ATOM 1004 O O . TRP A 1 126 ? 0.908 14.683 -9.599 1.00 94.25 126 TRP A O 1
ATOM 1014 N N . GLN A 1 127 ? 2.332 15.965 -8.409 1.00 87.00 127 GLN A N 1
ATOM 1015 C CA . GLN A 1 127 ? 2.639 16.820 -9.538 1.00 87.00 127 GLN A CA 1
ATOM 1016 C C . GLN A 1 127 ? 3.763 16.194 -10.363 1.00 87.00 127 GLN A C 1
ATOM 1018 O O . GLN A 1 127 ? 4.703 15.637 -9.798 1.00 87.00 127 GLN A O 1
ATOM 1023 N N . PRO A 1 128 ? 3.690 16.286 -11.687 1.00 74.00 128 PRO A N 1
ATOM 1024 C CA . PRO A 1 128 ? 4.732 15.779 -12.566 1.00 74.00 128 PRO A CA 1
ATOM 1025 C C . PRO A 1 128 ? 6.005 16.602 -12.381 1.00 74.00 128 PRO A C 1
ATOM 1027 O O . PRO A 1 128 ? 5.940 17.810 -12.137 1.00 74.00 128 PRO A O 1
ATOM 1030 N N . SER A 1 129 ? 7.158 15.953 -12.495 1.00 78.88 129 SER A N 1
ATOM 1031 C CA . SER A 1 129 ? 8.461 16.612 -12.453 1.00 78.88 129 SER A CA 1
ATOM 1032 C C . SER A 1 129 ? 9.153 16.488 -13.813 1.00 78.88 129 SER A C 1
ATOM 1034 O O . SER A 1 129 ? 8.603 15.903 -14.741 1.00 78.88 129 SER A O 1
ATOM 1036 N N . ALA A 1 130 ? 10.367 17.026 -13.947 1.00 75.56 130 ALA A N 1
ATOM 1037 C CA . ALA A 1 130 ? 11.187 16.804 -15.141 1.00 75.56 130 ALA A CA 1
ATOM 1038 C C . ALA A 1 130 ? 11.590 15.327 -15.331 1.00 75.56 130 ALA A C 1
ATOM 1040 O O . ALA A 1 130 ? 12.155 14.976 -16.361 1.00 75.56 130 ALA A O 1
ATOM 1041 N N . THR A 1 131 ? 11.366 14.484 -14.319 1.00 79.06 131 THR A N 1
ATOM 1042 C CA . THR A 1 131 ? 11.635 13.049 -14.358 1.00 79.06 131 THR A CA 1
ATOM 1043 C C . THR A 1 131 ? 10.328 12.272 -14.340 1.00 79.06 131 THR A C 1
ATOM 1045 O O . THR A 1 131 ? 9.445 12.523 -13.518 1.00 79.06 131 THR A O 1
ATOM 1048 N N . ASP A 1 132 ? 10.256 11.284 -15.218 1.00 82.38 132 ASP A N 1
ATOM 1049 C CA . ASP A 1 132 ? 9.191 10.300 -15.261 1.00 82.38 132 ASP A CA 1
ATOM 1050 C C . ASP A 1 132 ? 9.161 9.432 -14.003 1.00 82.38 132 ASP A C 1
ATOM 1052 O O . ASP A 1 132 ? 10.191 8.942 -13.525 1.00 82.38 132 ASP A O 1
ATOM 1056 N N . HIS A 1 133 ? 7.953 9.191 -13.495 1.00 88.31 133 HIS A N 1
ATOM 1057 C CA . HIS A 1 133 ? 7.742 8.400 -12.292 1.00 88.31 133 HIS A CA 1
ATOM 1058 C C . HIS A 1 133 ? 6.733 7.281 -12.523 1.00 88.31 133 HIS A C 1
ATOM 1060 O O . HIS A 1 133 ? 5.731 7.447 -13.216 1.00 88.31 133 HIS A O 1
ATOM 1066 N N . TYR A 1 134 ? 6.955 6.156 -11.851 1.00 91.12 134 TYR A N 1
ATOM 1067 C CA . TYR A 1 134 ? 5.888 5.208 -11.550 1.00 91.12 134 TYR A CA 1
ATOM 1068 C C . TYR A 1 134 ? 5.542 5.285 -10.067 1.00 91.12 134 TYR A C 1
ATOM 1070 O O . TYR A 1 134 ? 6.412 5.475 -9.216 1.00 91.12 134 TYR A O 1
ATOM 1078 N N . ALA A 1 135 ? 4.266 5.116 -9.759 1.00 93.88 135 ALA A N 1
ATOM 1079 C CA . ALA A 1 135 ? 3.768 4.942 -8.412 1.00 93.88 135 ALA A CA 1
ATOM 1080 C C . ALA A 1 135 ? 4.046 3.527 -7.911 1.00 93.88 135 ALA A C 1
ATOM 1082 O O . ALA A 1 135 ? 3.900 2.554 -8.649 1.00 93.88 135 ALA A O 1
ATOM 1083 N N . MET A 1 136 ? 4.390 3.419 -6.633 1.00 95.50 136 MET A N 1
ATOM 1084 C CA . MET A 1 136 ? 4.489 2.161 -5.910 1.00 95.50 136 MET A CA 1
ATOM 1085 C C . MET A 1 136 ? 3.694 2.289 -4.616 1.00 95.50 136 MET A C 1
ATOM 1087 O O . MET A 1 136 ? 4.124 2.955 -3.673 1.00 95.50 136 MET A O 1
ATOM 1091 N N . HIS A 1 137 ? 2.530 1.647 -4.572 1.00 97.75 137 HIS A N 1
ATOM 1092 C CA . HIS A 1 137 ? 1.804 1.455 -3.324 1.00 97.75 137 HIS A CA 1
ATOM 1093 C C . HIS A 1 137 ? 2.354 0.229 -2.615 1.00 97.75 137 HIS A C 1
ATOM 1095 O O . HIS A 1 137 ? 2.427 -0.833 -3.227 1.00 97.75 137 HIS A O 1
ATOM 1101 N N . VAL A 1 138 ? 2.675 0.359 -1.331 1.00 96.94 138 VAL A N 1
ATOM 1102 C CA . VAL A 1 138 ? 3.249 -0.719 -0.524 1.00 96.94 138 VAL A CA 1
ATOM 1103 C C . VAL A 1 138 ? 2.410 -0.918 0.731 1.00 96.94 138 VAL A C 1
ATOM 1105 O O . VAL A 1 138 ? 2.317 -0.024 1.570 1.00 96.94 138 VAL A O 1
ATOM 1108 N N . LEU A 1 139 ? 1.815 -2.094 0.898 1.00 97.56 139 LEU A N 1
ATOM 1109 C CA . LEU A 1 139 ? 1.176 -2.499 2.148 1.00 97.56 139 LEU A CA 1
ATOM 1110 C C . LEU A 1 139 ? 2.136 -3.373 2.942 1.00 97.56 139 LEU A C 1
ATOM 1112 O O . LEU A 1 139 ? 2.496 -4.463 2.504 1.00 97.56 139 LEU A O 1
ATOM 1116 N N . ALA A 1 140 ? 2.519 -2.912 4.128 1.00 96.25 140 ALA A N 1
ATOM 1117 C CA . ALA A 1 140 ? 3.189 -3.768 5.092 1.00 96.25 140 ALA A CA 1
ATOM 1118 C C . ALA A 1 140 ? 2.136 -4.602 5.827 1.00 96.25 140 ALA A C 1
ATOM 1120 O O . ALA A 1 140 ? 1.301 -4.061 6.558 1.00 96.25 140 ALA A O 1
ATOM 1121 N N . VAL A 1 141 ? 2.181 -5.916 5.651 1.00 95.00 141 VAL A N 1
ATOM 1122 C CA . VAL A 1 141 ? 1.365 -6.878 6.401 1.00 95.00 141 VAL A CA 1
ATOM 1123 C C . VAL A 1 141 ? 2.237 -7.575 7.441 1.00 95.00 141 VAL A C 1
ATOM 1125 O O . VAL A 1 141 ? 3.434 -7.747 7.189 1.00 95.00 141 VAL A O 1
ATOM 1128 N N . PRO A 1 142 ? 1.702 -7.972 8.615 1.00 92.62 142 PRO A N 1
ATOM 1129 C CA . PRO A 1 142 ? 2.478 -8.736 9.585 1.00 92.62 142 PRO A CA 1
ATOM 1130 C C . PRO A 1 142 ? 3.072 -9.948 8.889 1.00 92.62 142 PRO A C 1
ATOM 1132 O O . PRO A 1 142 ? 2.433 -10.482 7.977 1.00 92.62 142 PRO A O 1
ATOM 1135 N N . ARG A 1 143 ? 4.273 -10.366 9.299 1.00 86.75 143 ARG A N 1
ATOM 1136 C CA . ARG A 1 143 ? 4.929 -11.524 8.699 1.00 86.75 143 ARG A CA 1
ATOM 1137 C C . ARG A 1 143 ? 3.933 -12.676 8.572 1.00 86.75 143 ARG A C 1
ATOM 1139 O O . ARG A 1 143 ? 3.438 -13.198 9.569 1.00 86.75 143 ARG A O 1
ATOM 1146 N N . ALA A 1 144 ? 3.594 -12.980 7.323 1.00 67.31 144 ALA A N 1
ATOM 1147 C CA . ALA A 1 144 ? 2.538 -13.918 7.009 1.00 67.31 144 ALA A CA 1
ATOM 1148 C C . ALA A 1 144 ? 2.990 -15.325 7.378 1.00 67.31 144 ALA A C 1
ATOM 1150 O O . ALA A 1 144 ? 4.149 -15.679 7.156 1.00 67.31 144 ALA A O 1
ATOM 1151 N N . GLU A 1 145 ? 2.055 -16.161 7.812 1.00 69.06 145 GLU A N 1
ATOM 1152 C CA . GLU A 1 145 ? 2.273 -17.602 7.718 1.00 69.06 145 GLU A CA 1
ATOM 1153 C C . GLU A 1 145 ? 2.215 -18.048 6.254 1.00 69.06 145 GLU A C 1
ATOM 1155 O O . GLU A 1 145 ? 2.976 -18.923 5.840 1.00 69.06 145 GLU A O 1
ATOM 1160 N N . ARG A 1 146 ? 1.308 -17.449 5.460 1.00 80.69 146 ARG A N 1
ATOM 1161 C CA . ARG A 1 146 ? 1.096 -17.775 4.044 1.00 80.69 146 ARG A CA 1
ATOM 1162 C C . ARG A 1 146 ? 0.624 -16.561 3.250 1.00 80.69 146 ARG A C 1
ATOM 1164 O O . ARG A 1 146 ? -0.246 -15.820 3.689 1.00 80.69 146 ARG A O 1
ATOM 1171 N N . ILE A 1 147 ? 1.148 -16.398 2.040 1.00 81.88 147 ILE A N 1
ATOM 1172 C CA . ILE A 1 147 ? 0.630 -15.428 1.063 1.00 81.88 147 ILE A CA 1
ATOM 1173 C C . ILE A 1 147 ? 0.211 -16.200 -0.173 1.00 81.88 147 ILE A C 1
ATOM 1175 O O . ILE A 1 147 ? 0.982 -17.027 -0.665 1.00 81.88 147 ILE A O 1
ATOM 1179 N N . LYS A 1 148 ? -1.005 -15.944 -0.658 1.00 81.81 148 LYS A N 1
ATOM 1180 C CA . LYS A 1 148 ? -1.591 -16.665 -1.782 1.00 81.81 148 LYS A CA 1
ATOM 1181 C C . LYS A 1 148 ? -1.789 -15.722 -2.957 1.00 81.81 148 LYS A C 1
ATOM 1183 O O . LYS A 1 148 ? -2.519 -14.740 -2.877 1.00 81.81 148 LYS A O 1
ATOM 1188 N N . LEU A 1 149 ? -1.174 -16.059 -4.078 1.00 83.81 149 LEU A N 1
ATOM 1189 C CA . LEU A 1 149 ? -1.339 -15.326 -5.329 1.00 83.81 149 LEU A CA 1
ATOM 1190 C C . LEU A 1 149 ? -1.834 -16.259 -6.407 1.00 83.81 149 LEU A C 1
ATOM 1192 O O . LEU A 1 149 ? -1.557 -17.458 -6.354 1.00 83.81 149 LEU A O 1
ATOM 1196 N N . ARG A 1 150 ? -2.508 -15.705 -7.412 1.00 79.12 150 ARG A N 1
ATOM 1197 C CA . ARG A 1 150 ? -2.756 -16.443 -8.643 1.00 79.12 150 ARG A CA 1
ATOM 1198 C C . ARG A 1 150 ? -1.475 -16.432 -9.469 1.00 79.12 150 ARG A C 1
ATOM 1200 O O . ARG A 1 150 ? -0.738 -15.448 -9.499 1.00 79.12 150 ARG A O 1
ATOM 1207 N N . ILE A 1 151 ? -1.192 -17.535 -10.142 1.00 82.94 151 ILE A N 1
ATOM 1208 C CA . ILE A 1 151 ? -0.107 -17.556 -11.122 1.00 82.94 151 ILE A CA 1
ATOM 1209 C C . ILE A 1 151 ? -0.682 -17.487 -12.526 1.00 82.94 151 ILE A C 1
ATOM 1211 O O . ILE A 1 151 ? -1.709 -18.094 -12.824 1.00 82.94 151 ILE A O 1
ATOM 1215 N N . GLN A 1 152 ? 0.010 -16.762 -13.396 1.00 78.56 152 GLN A N 1
ATOM 1216 C CA . GLN A 1 152 ? -0.270 -16.740 -14.823 1.00 78.56 152 GLN A CA 1
ATOM 1217 C C . GLN A 1 152 ? 1.010 -17.138 -15.547 1.00 78.56 152 GLN A C 1
ATOM 1219 O O . GLN A 1 152 ? 1.916 -16.326 -15.703 1.00 78.56 152 GLN A O 1
ATOM 1224 N N . LYS A 1 153 ? 1.101 -18.416 -15.928 1.00 81.19 153 LYS A N 1
ATOM 1225 C CA . LYS A 1 153 ? 2.264 -18.950 -16.643 1.00 81.19 153 LYS A CA 1
ATOM 1226 C C . LYS A 1 153 ? 2.288 -18.406 -18.076 1.00 81.19 153 LYS A C 1
ATOM 1228 O O . LYS A 1 153 ? 1.248 -18.338 -18.730 1.00 81.19 153 LYS A O 1
ATOM 1233 N N . SER A 1 154 ? 3.471 -18.055 -18.559 1.00 79.88 154 SER A N 1
ATOM 1234 C CA . SER A 1 154 ? 3.744 -17.680 -19.950 1.00 79.88 154 SER A CA 1
ATOM 1235 C C . SER A 1 154 ? 5.093 -18.251 -20.384 1.00 79.88 154 SER A C 1
ATOM 1237 O O . SER A 1 154 ? 5.867 -18.700 -19.538 1.00 79.88 154 SER A O 1
ATOM 1239 N N . ASP A 1 155 ? 5.421 -18.170 -21.674 1.00 79.62 155 ASP A N 1
ATOM 1240 C CA . ASP A 1 155 ? 6.755 -18.550 -22.166 1.00 79.62 155 ASP A CA 1
ATOM 1241 C C . ASP A 1 155 ? 7.869 -17.732 -21.485 1.00 79.62 155 ASP A C 1
ATOM 1243 O O . ASP A 1 155 ? 8.944 -18.252 -21.197 1.00 79.62 155 ASP A O 1
ATOM 1247 N N . SER A 1 156 ? 7.593 -16.463 -21.158 1.00 74.75 156 SER A N 1
ATOM 1248 C CA . SER A 1 156 ? 8.520 -15.574 -20.447 1.00 74.75 156 SER A CA 1
ATOM 1249 C C . SER A 1 156 ? 8.541 -15.770 -18.925 1.00 74.75 156 SER A C 1
ATOM 1251 O O . SER A 1 156 ? 9.522 -15.403 -18.282 1.00 74.75 156 SER A O 1
ATOM 1253 N N . THR A 1 157 ? 7.499 -16.370 -18.339 1.00 79.62 157 THR A N 1
ATOM 1254 C CA . THR A 1 157 ? 7.443 -16.773 -16.923 1.00 79.62 157 THR A CA 1
ATOM 1255 C C . THR A 1 157 ? 6.778 -18.136 -16.763 1.00 79.62 157 THR A C 1
ATOM 1257 O O . THR A 1 157 ? 5.600 -18.228 -16.408 1.00 79.62 157 THR A O 1
ATOM 1260 N N . PRO A 1 158 ? 7.523 -19.236 -16.961 1.00 81.06 158 PRO A N 1
ATOM 1261 C CA . PRO A 1 158 ? 6.952 -20.584 -16.910 1.00 81.06 158 PRO A CA 1
ATOM 1262 C C . PRO A 1 158 ? 6.428 -20.959 -15.514 1.00 81.06 158 PRO A C 1
ATOM 1264 O O . PRO A 1 158 ? 5.542 -21.803 -15.375 1.00 81.06 158 PRO A O 1
ATOM 1267 N N . HIS A 1 159 ? 6.932 -20.301 -14.467 1.00 82.62 159 HIS A N 1
ATOM 1268 C CA . HIS A 1 159 ? 6.447 -20.452 -13.093 1.00 82.62 159 HIS A CA 1
ATOM 1269 C C . HIS A 1 159 ? 5.319 -19.469 -12.732 1.00 82.62 159 HIS A C 1
ATOM 1271 O O . HIS A 1 159 ? 4.754 -19.562 -11.644 1.00 82.62 159 HIS A O 1
ATOM 1277 N N . GLY A 1 160 ? 4.979 -18.547 -13.639 1.00 85.94 160 GLY A N 1
ATOM 1278 C CA . GLY A 1 160 ? 4.003 -17.472 -13.447 1.00 85.94 160 GLY A CA 1
ATOM 1279 C C . GLY A 1 160 ? 4.454 -16.342 -12.517 1.00 85.94 160 GLY A C 1
ATOM 1280 O O . GLY A 1 160 ? 3.626 -15.530 -12.105 1.00 85.94 160 GLY A O 1
ATOM 1281 N N . TYR A 1 161 ? 5.745 -16.308 -12.178 1.00 89.12 161 TYR A N 1
ATOM 1282 C CA . TYR A 1 161 ? 6.413 -15.251 -11.420 1.00 89.12 161 TYR A CA 1
ATOM 1283 C C . TYR A 1 161 ? 7.902 -15.190 -11.797 1.00 89.12 161 TYR A C 1
ATOM 1285 O O . TYR A 1 161 ? 8.430 -16.124 -12.412 1.00 89.12 161 TYR A O 1
ATOM 1293 N N . LEU A 1 162 ? 8.583 -14.118 -11.392 1.00 88.00 162 LEU A N 1
ATOM 1294 C CA . LEU A 1 162 ? 10.042 -13.998 -11.444 1.00 88.00 162 LEU A CA 1
ATOM 1295 C C . LEU A 1 162 ? 10.620 -13.467 -10.130 1.00 88.00 162 LEU A C 1
ATOM 1297 O O . LEU A 1 162 ? 9.905 -12.858 -9.334 1.00 88.00 162 LEU A O 1
ATOM 1301 N N . THR A 1 163 ? 11.914 -13.688 -9.911 1.00 87.56 163 THR A N 1
ATOM 1302 C CA . THR A 1 163 ? 12.663 -13.014 -8.845 1.00 87.56 163 THR A CA 1
ATOM 1303 C C . THR A 1 163 ? 13.166 -11.678 -9.384 1.00 87.56 163 THR A C 1
ATOM 1305 O O . THR A 1 163 ? 13.819 -11.646 -10.430 1.00 87.56 163 THR A O 1
ATOM 1308 N N . ILE A 1 164 ? 12.849 -10.592 -8.681 1.00 83.81 164 ILE A N 1
ATOM 1309 C CA . ILE A 1 164 ? 13.263 -9.229 -9.019 1.00 83.81 164 ILE A CA 1
ATOM 1310 C C . ILE A 1 164 ? 14.573 -8.928 -8.299 1.00 83.81 164 ILE A C 1
ATOM 1312 O O . ILE A 1 164 ? 14.608 -8.855 -7.070 1.00 83.81 164 ILE A O 1
ATOM 1316 N N . GLY A 1 165 ? 15.643 -8.746 -9.066 1.00 75.75 165 GLY A N 1
ATOM 1317 C CA . GLY A 1 165 ? 16.914 -8.218 -8.579 1.00 75.75 165 GLY A CA 1
ATOM 1318 C C . GLY A 1 165 ? 17.065 -6.729 -8.893 1.00 75.75 165 GLY A C 1
ATOM 1319 O O . GLY A 1 165 ? 16.332 -6.176 -9.710 1.00 75.75 165 GLY A O 1
ATOM 1320 N N . LEU A 1 166 ? 18.050 -6.082 -8.263 1.00 61.09 166 LEU A N 1
ATOM 1321 C CA . LEU A 1 166 ? 18.431 -4.703 -8.600 1.00 61.09 166 LEU A CA 1
ATOM 1322 C C . LEU A 1 166 ? 19.043 -4.596 -10.006 1.00 61.09 166 LEU A C 1
ATOM 1324 O O . LEU A 1 166 ? 18.886 -3.569 -10.659 1.00 61.09 166 LEU A O 1
ATOM 1328 N N . GLU A 1 167 ? 19.728 -5.649 -10.464 1.00 57.25 167 GLU A N 1
ATOM 1329 C CA . GLU A 1 167 ? 20.457 -5.644 -11.739 1.00 57.25 167 GLU A CA 1
ATOM 1330 C C . GLU A 1 167 ? 19.842 -6.563 -12.796 1.00 57.25 167 GLU A C 1
ATOM 1332 O O . GLU A 1 167 ? 19.885 -6.252 -13.983 1.00 57.25 167 GLU A O 1
ATOM 1337 N N . THR A 1 168 ? 19.263 -7.696 -12.394 1.00 63.53 168 THR A N 1
ATOM 1338 C CA . THR A 1 168 ? 18.708 -8.685 -13.325 1.00 63.53 168 THR A CA 1
ATOM 1339 C C . THR A 1 168 ? 17.498 -9.400 -12.730 1.00 63.53 168 THR A C 1
ATOM 1341 O O . THR A 1 168 ? 17.450 -9.720 -11.541 1.00 63.53 168 THR A O 1
ATOM 1344 N N . ASN A 1 169 ? 16.503 -9.653 -13.582 1.00 71.50 169 ASN A N 1
ATOM 1345 C CA . ASN A 1 169 ? 15.352 -10.485 -13.255 1.00 71.50 169 ASN A CA 1
ATOM 1346 C C . ASN A 1 169 ? 15.651 -11.923 -13.671 1.00 71.50 169 ASN A C 1
ATOM 1348 O O . ASN A 1 169 ? 16.055 -12.168 -14.810 1.00 71.50 169 ASN A O 1
ATOM 1352 N N . HIS A 1 170 ? 15.411 -12.880 -12.777 1.00 69.19 170 HIS A N 1
ATOM 1353 C CA . HIS A 1 170 ? 15.643 -14.289 -13.076 1.00 69.19 170 HIS A CA 1
ATOM 1354 C C . HIS A 1 170 ? 14.379 -15.124 -12.837 1.00 69.19 170 HIS A C 1
ATOM 1356 O O . HIS A 1 170 ? 13.791 -15.058 -11.752 1.00 69.19 170 HIS A O 1
ATOM 1362 N N . PRO A 1 171 ? 13.957 -15.951 -13.812 1.00 61.72 171 PRO A N 1
ATOM 1363 C CA . PRO A 1 171 ? 12.969 -16.990 -13.570 1.00 61.72 171 PRO A CA 1
ATOM 1364 C C . PRO A 1 171 ? 13.640 -18.091 -12.741 1.00 61.72 171 PRO A C 1
ATOM 1366 O O . PRO A 1 171 ? 14.272 -18.996 -13.278 1.00 61.72 171 PRO A O 1
ATOM 1369 N N . THR A 1 172 ? 13.567 -17.987 -11.416 1.00 65.81 172 THR A N 1
ATOM 1370 C CA . THR A 1 172 ? 14.163 -18.965 -10.499 1.00 65.81 172 THR A CA 1
ATOM 1371 C C . THR A 1 172 ? 13.116 -19.573 -9.579 1.00 65.81 172 THR A C 1
ATOM 1373 O O . THR A 1 172 ? 12.174 -18.922 -9.117 1.00 65.81 172 THR A O 1
ATOM 1376 N N . SER A 1 173 ? 13.288 -20.859 -9.283 1.00 66.38 173 SER A N 1
ATOM 1377 C CA . SER A 1 173 ? 12.590 -21.499 -8.176 1.00 66.38 173 SER A CA 1
ATOM 1378 C C . SER A 1 173 ? 13.156 -20.961 -6.863 1.00 66.38 173 SER A C 1
ATOM 1380 O O . SER A 1 173 ? 14.362 -21.057 -6.635 1.00 66.38 173 SER A O 1
ATOM 1382 N N . SER A 1 174 ? 12.302 -20.434 -5.989 1.00 71.94 174 SER A N 1
ATOM 1383 C CA . SER A 1 174 ? 12.681 -20.126 -4.608 1.00 71.94 174 SER A CA 1
ATOM 1384 C C . SER A 1 174 ? 12.146 -21.229 -3.695 1.00 71.94 174 SER A C 1
ATOM 1386 O O . SER A 1 174 ? 10.976 -21.595 -3.830 1.00 71.94 174 SER A O 1
ATOM 1388 N N . PRO A 1 175 ? 12.936 -21.750 -2.737 1.00 67.44 175 PRO A N 1
ATOM 1389 C CA . PRO A 1 175 ? 12.448 -22.742 -1.775 1.00 67.44 175 PRO A CA 1
ATOM 1390 C C . PRO A 1 175 ? 11.316 -22.197 -0.886 1.00 67.44 175 PRO A C 1
ATOM 1392 O O . PRO A 1 175 ? 10.566 -22.974 -0.290 1.00 67.44 175 PRO A O 1
ATOM 1395 N N . ALA A 1 176 ? 11.168 -20.870 -0.823 1.00 79.19 176 ALA A N 1
ATOM 1396 C CA . ALA A 1 176 ? 10.078 -20.194 -0.137 1.00 79.19 176 ALA A CA 1
ATOM 1397 C C . ALA A 1 176 ? 8.751 -20.219 -0.900 1.00 79.19 176 ALA A C 1
ATOM 1399 O O . ALA A 1 176 ? 7.730 -19.827 -0.342 1.00 79.19 176 ALA A O 1
ATOM 1400 N N . ILE A 1 177 ? 8.736 -20.676 -2.153 1.00 82.50 177 ILE A N 1
ATOM 1401 C CA . ILE A 1 177 ? 7.550 -20.632 -3.004 1.00 82.50 177 ILE A CA 1
ATOM 1402 C C . ILE A 1 177 ? 7.159 -22.045 -3.393 1.00 82.50 177 ILE A C 1
ATOM 1404 O O . ILE A 1 177 ? 7.937 -22.811 -3.959 1.00 82.50 177 ILE A O 1
ATOM 1408 N N . ARG A 1 178 ? 5.902 -22.379 -3.124 1.00 84.19 178 ARG A N 1
ATOM 1409 C CA . ARG A 1 178 ? 5.259 -23.577 -3.653 1.00 84.19 178 ARG A CA 1
ATOM 1410 C C . ARG A 1 178 ? 4.216 -23.138 -4.658 1.00 84.19 178 ARG A C 1
ATOM 1412 O O . ARG A 1 178 ? 3.288 -22.418 -4.301 1.00 84.19 178 ARG A O 1
ATOM 1419 N N . THR A 1 179 ? 4.356 -23.572 -5.900 1.00 83.69 179 THR A N 1
ATOM 1420 C CA . THR A 1 179 ? 3.354 -23.333 -6.937 1.00 83.69 179 THR A CA 1
ATOM 1421 C C . THR A 1 179 ? 2.547 -24.599 -7.202 1.00 83.69 179 THR A C 1
ATOM 1423 O O . THR A 1 179 ? 3.057 -25.715 -7.118 1.00 83.69 179 THR A O 1
ATOM 1426 N N . ASN A 1 180 ? 1.266 -24.426 -7.509 1.00 83.06 180 ASN A N 1
ATOM 1427 C CA . ASN A 1 180 ? 0.481 -25.393 -8.277 1.00 83.06 180 ASN A CA 1
ATOM 1428 C C . ASN A 1 180 ? 0.054 -24.727 -9.592 1.00 83.06 180 ASN A C 1
ATOM 1430 O O . ASN A 1 180 ? 0.565 -23.661 -9.906 1.00 83.06 180 ASN A O 1
ATOM 1434 N N . ASP A 1 181 ? -0.850 -25.313 -10.376 1.00 79.69 181 ASP A N 1
ATOM 1435 C CA . ASP A 1 181 ? -1.228 -24.729 -11.674 1.00 79.69 181 ASP A CA 1
ATOM 1436 C C . ASP A 1 181 ? -1.997 -23.408 -11.595 1.00 79.69 181 ASP A C 1
ATOM 1438 O O . ASP A 1 181 ? -2.080 -22.698 -12.593 1.00 79.69 181 ASP A O 1
ATOM 1442 N N . GLN A 1 182 ? -2.538 -23.056 -10.430 1.00 83.50 182 GLN A N 1
ATOM 1443 C CA . GLN A 1 182 ? -3.401 -21.884 -10.271 1.00 83.50 182 GLN A CA 1
ATOM 1444 C C . GLN A 1 182 ? -2.857 -20.854 -9.289 1.00 83.50 182 GLN A C 1
ATOM 1446 O O . GLN A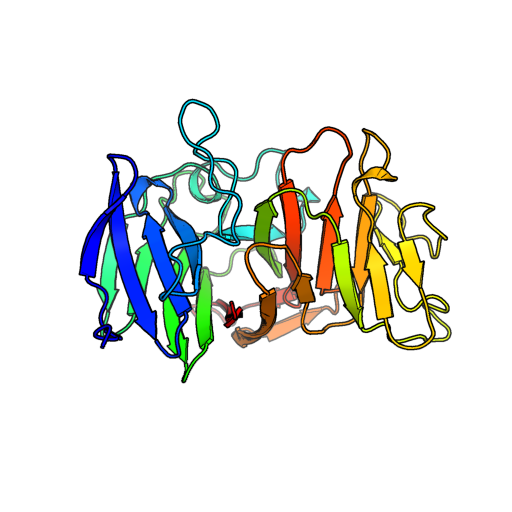 1 182 ? -3.187 -19.676 -9.402 1.00 83.50 182 GLN A O 1
ATOM 1451 N N . ASN A 1 183 ? -2.054 -21.276 -8.312 1.00 86.75 183 ASN A N 1
ATOM 1452 C CA . ASN A 1 183 ? -1.628 -20.421 -7.217 1.00 86.75 183 ASN A CA 1
ATOM 1453 C C . ASN A 1 183 ? -0.147 -20.590 -6.871 1.00 86.75 183 ASN A C 1
ATOM 1455 O O . ASN A 1 183 ? 0.413 -21.684 -6.968 1.00 86.75 183 ASN A O 1
ATOM 1459 N N . ALA A 1 184 ? 0.442 -19.506 -6.377 1.00 86.38 184 ALA A N 1
ATOM 1460 C CA . ALA A 1 184 ? 1.690 -19.499 -5.632 1.00 86.38 184 ALA A CA 1
ATOM 1461 C C . ALA A 1 184 ? 1.368 -19.322 -4.147 1.00 86.38 184 ALA A C 1
ATOM 1463 O O . ALA A 1 184 ? 0.578 -18.453 -3.774 1.00 86.38 184 ALA A O 1
ATOM 1464 N N . ILE A 1 185 ? 1.990 -20.148 -3.312 1.00 86.69 185 ILE A N 1
ATOM 1465 C CA . ILE A 1 185 ? 1.995 -20.009 -1.860 1.00 86.69 185 ILE A CA 1
ATOM 1466 C C . ILE A 1 185 ? 3.414 -19.642 -1.456 1.00 86.69 185 ILE A C 1
ATOM 1468 O O . ILE A 1 185 ? 4.342 -20.429 -1.661 1.00 86.69 185 ILE A O 1
ATOM 1472 N N . ILE A 1 186 ? 3.565 -18.454 -0.882 1.00 86.44 186 ILE A N 1
ATOM 1473 C CA . ILE A 1 186 ? 4.830 -17.986 -0.323 1.00 86.44 186 ILE A CA 1
ATOM 1474 C C . ILE A 1 186 ? 4.833 -18.314 1.168 1.00 86.44 186 ILE A C 1
ATOM 1476 O O . ILE A 1 186 ? 3.874 -18.004 1.877 1.00 86.44 186 ILE A O 1
ATOM 1480 N N . ASP A 1 187 ? 5.914 -18.943 1.617 1.00 85.69 187 ASP A N 1
ATOM 1481 C CA . ASP A 1 187 ? 6.221 -19.256 3.009 1.00 85.69 187 ASP A CA 1
ATOM 1482 C C . ASP A 1 187 ? 7.419 -18.397 3.456 1.00 85.69 187 ASP A C 1
ATOM 1484 O O . ASP A 1 187 ? 8.575 -18.774 3.218 1.00 85.69 187 ASP A O 1
ATOM 1488 N N . PRO A 1 188 ? 7.173 -17.238 4.100 1.00 81.06 188 PRO A N 1
ATOM 1489 C CA . PRO A 1 188 ? 8.231 -16.326 4.528 1.00 81.06 188 PRO A CA 1
ATOM 1490 C C . PRO A 1 188 ? 9.245 -16.941 5.503 1.00 81.06 188 PRO A C 1
ATOM 1492 O O . PRO A 1 188 ? 10.306 -16.359 5.712 1.00 81.06 188 PRO A O 1
ATOM 1495 N N . SER A 1 189 ? 8.954 -18.090 6.130 1.00 80.50 189 SER A N 1
ATOM 1496 C CA . SER A 1 189 ? 9.901 -18.786 7.022 1.00 80.50 189 SER A CA 1
ATOM 1497 C C . SER A 1 189 ? 11.062 -19.455 6.282 1.00 80.50 189 SER A C 1
ATOM 1499 O O . SER A 1 189 ? 12.076 -19.787 6.886 1.00 80.50 189 SER A O 1
ATOM 1501 N N . LYS A 1 190 ? 10.922 -19.642 4.966 1.00 85.38 190 LYS A N 1
ATOM 1502 C CA . LYS A 1 190 ? 11.912 -20.298 4.099 1.00 85.38 190 LYS A CA 1
ATOM 1503 C C . LYS A 1 190 ? 12.731 -19.323 3.255 1.00 85.38 190 LYS A C 1
ATOM 1505 O O . LYS A 1 190 ? 13.515 -19.755 2.411 1.00 85.38 190 LYS A O 1
ATOM 1510 N N . VAL A 1 191 ? 12.513 -18.025 3.434 1.00 85.56 191 VAL A N 1
ATOM 1511 C CA . VAL A 1 191 ? 13.285 -16.972 2.768 1.00 85.56 191 VAL A CA 1
ATOM 1512 C C . VAL A 1 191 ? 14.609 -16.789 3.517 1.00 85.56 191 VAL A C 1
ATOM 1514 O O . VAL A 1 191 ? 14.671 -17.054 4.712 1.00 85.56 191 VAL A O 1
ATOM 1517 N N . SER A 1 192 ? 15.678 -16.371 2.839 1.00 85.69 192 SER A N 1
ATOM 1518 C CA . SER A 1 192 ? 16.933 -15.993 3.503 1.00 85.69 192 SER A CA 1
ATOM 1519 C C . SER A 1 192 ? 16.792 -14.676 4.288 1.00 85.69 192 SER A C 1
ATOM 1521 O O . SER A 1 192 ? 15.805 -13.945 4.154 1.00 85.69 192 SER A O 1
ATOM 1523 N N . SER A 1 193 ? 17.800 -14.352 5.102 1.00 85.00 193 SER A N 1
ATOM 1524 C CA . SER A 1 193 ? 17.945 -13.040 5.757 1.00 85.00 193 SER A CA 1
ATOM 1525 C C . SER A 1 193 ? 17.982 -11.889 4.747 1.00 85.00 193 SER A C 1
ATOM 1527 O O . SER A 1 193 ? 17.341 -10.861 4.952 1.00 85.00 193 SER A O 1
ATOM 1529 N N . ASP A 1 194 ? 18.635 -12.097 3.602 1.00 85.81 194 ASP A N 1
ATOM 1530 C CA . ASP A 1 194 ? 18.763 -11.086 2.538 1.00 85.81 194 ASP A CA 1
ATOM 1531 C C . ASP A 1 194 ? 17.424 -10.769 1.849 1.00 85.81 194 ASP A C 1
ATOM 1533 O O . ASP A 1 194 ? 17.278 -9.760 1.159 1.00 85.81 194 ASP A O 1
ATOM 1537 N N . GLY A 1 195 ? 16.421 -11.618 2.069 1.00 88.94 195 GLY A N 1
ATOM 1538 C CA . GLY A 1 195 ? 15.099 -11.473 1.499 1.00 88.94 195 GLY A CA 1
ATOM 1539 C C . GLY A 1 195 ? 14.988 -11.942 0.057 1.00 88.94 195 GLY A C 1
ATOM 1540 O O . GLY A 1 195 ? 15.942 -12.357 -0.597 1.00 88.94 195 GLY A O 1
ATOM 1541 N N . VAL A 1 196 ? 13.759 -11.901 -0.437 1.00 89.81 196 VAL A N 1
ATOM 1542 C CA . VAL A 1 196 ? 13.424 -12.153 -1.832 1.00 89.81 196 VAL A CA 1
ATOM 1543 C C . VAL A 1 196 ? 12.376 -11.144 -2.263 1.00 89.81 196 VAL A C 1
ATOM 1545 O O . VAL A 1 196 ? 11.420 -10.881 -1.529 1.00 89.81 196 VAL A O 1
ATOM 1548 N N . LYS A 1 197 ? 12.555 -10.593 -3.463 1.00 91.62 197 LYS A N 1
ATOM 1549 C CA . LYS A 1 197 ? 11.539 -9.796 -4.138 1.00 91.62 197 LYS A CA 1
ATOM 1550 C C . LYS A 1 197 ? 11.002 -10.573 -5.329 1.00 91.62 197 LYS A C 1
ATOM 1552 O O . LYS A 1 197 ? 11.768 -11.091 -6.136 1.00 91.62 197 LYS A O 1
ATOM 1557 N N . LEU A 1 198 ? 9.687 -10.689 -5.416 1.00 91.38 198 LEU A N 1
ATOM 1558 C CA . LEU A 1 198 ? 8.985 -11.504 -6.398 1.00 91.38 198 LEU A CA 1
ATOM 1559 C C . LEU A 1 198 ? 8.063 -10.623 -7.220 1.00 91.38 198 LEU A C 1
ATOM 1561 O O . LEU A 1 198 ? 7.338 -9.807 -6.659 1.00 91.38 198 LEU A O 1
ATOM 1565 N N . GLY A 1 199 ? 8.086 -10.807 -8.534 1.00 91.50 199 GLY A N 1
ATOM 1566 C CA . GLY A 1 199 ? 7.250 -10.091 -9.484 1.00 91.50 199 GLY A CA 1
ATOM 1567 C C . GLY A 1 199 ? 6.215 -10.996 -10.131 1.00 91.50 199 GLY A C 1
ATOM 1568 O O . GLY A 1 199 ? 6.536 -12.102 -10.567 1.00 91.50 199 GLY A O 1
ATOM 1569 N N . PHE A 1 200 ? 4.991 -10.490 -10.252 1.00 90.94 200 PHE A N 1
ATOM 1570 C CA . PHE A 1 200 ? 3.855 -11.157 -10.876 1.00 90.94 200 PHE A CA 1
ATOM 1571 C C . PHE A 1 200 ? 3.143 -10.221 -11.857 1.00 90.94 200 PHE A C 1
ATOM 1573 O O . PHE A 1 200 ? 3.085 -9.012 -11.592 1.00 90.94 200 PHE A O 1
ATOM 1580 N N . PRO A 1 201 ? 2.550 -10.755 -12.947 1.00 89.56 201 PRO A N 1
ATOM 1581 C CA . PRO A 1 201 ? 1.642 -9.990 -13.794 1.00 89.56 201 PRO A CA 1
ATOM 1582 C C . PRO A 1 201 ? 0.585 -9.254 -12.972 1.00 89.56 201 PRO A C 1
ATOM 1584 O O . PRO A 1 201 ? 0.209 -9.736 -11.902 1.00 89.56 201 PRO A O 1
ATOM 1587 N N . VAL A 1 202 ? 0.109 -8.107 -13.475 1.00 90.50 202 VAL A N 1
ATOM 1588 C CA . VAL A 1 202 ? -0.917 -7.297 -12.792 1.00 90.50 202 VAL A CA 1
ATOM 1589 C C . VAL A 1 202 ? -2.083 -8.176 -12.364 1.00 90.50 202 VAL A C 1
ATOM 1591 O O . VAL A 1 202 ? -2.779 -8.756 -13.197 1.00 90.50 202 VAL A O 1
ATOM 1594 N N . GLN A 1 203 ? -2.305 -8.249 -11.058 1.00 91.38 203 GLN A N 1
ATOM 1595 C CA . GLN A 1 203 ? -3.368 -9.050 -10.475 1.00 91.38 203 GLN A CA 1
ATOM 1596 C C . GLN A 1 203 ? -3.744 -8.545 -9.084 1.00 91.38 203 GLN A C 1
ATOM 1598 O O . GLN A 1 203 ? -3.050 -7.725 -8.484 1.00 91.38 203 GLN A O 1
ATOM 1603 N N . THR A 1 204 ? -4.828 -9.083 -8.537 1.00 92.25 204 THR A N 1
ATOM 1604 C CA . THR A 1 204 ? -5.140 -8.949 -7.113 1.00 92.25 204 THR A CA 1
ATOM 1605 C C . THR A 1 204 ? -4.158 -9.767 -6.278 1.00 92.25 204 THR A C 1
ATOM 1607 O O . THR A 1 204 ? -3.998 -10.964 -6.511 1.00 92.25 204 THR A O 1
ATOM 1610 N N . ILE A 1 205 ? -3.548 -9.142 -5.271 1.00 92.31 205 ILE A N 1
ATOM 1611 C CA . ILE A 1 205 ? -2.734 -9.833 -4.265 1.00 92.31 205 ILE A CA 1
ATOM 1612 C C . ILE A 1 205 ? -3.632 -10.156 -3.065 1.00 92.31 205 ILE A C 1
ATOM 1614 O O . ILE A 1 205 ? -4.266 -9.249 -2.521 1.00 92.31 205 ILE A O 1
ATOM 1618 N N . CYS A 1 206 ? -3.681 -11.424 -2.647 1.00 92.06 206 CYS A N 1
ATOM 1619 C CA . CYS A 1 206 ? -4.442 -11.875 -1.479 1.00 92.06 206 CYS A CA 1
ATOM 1620 C C . CYS A 1 206 ? -3.491 -12.310 -0.351 1.00 92.06 206 CYS A C 1
ATOM 1622 O O . CYS A 1 206 ? -2.697 -13.241 -0.485 1.00 92.06 206 CYS A O 1
ATOM 1624 N N . PHE A 1 207 ? -3.586 -11.645 0.794 1.00 90.69 207 PHE A N 1
ATOM 1625 C CA . PHE A 1 207 ? -2.913 -12.040 2.027 1.00 90.69 207 PHE A CA 1
ATOM 1626 C C . PHE A 1 207 ? -3.914 -12.748 2.937 1.00 90.69 207 PHE A C 1
ATOM 1628 O O . PHE A 1 207 ? -4.949 -12.178 3.277 1.00 90.69 207 PHE A O 1
ATOM 1635 N N . GLU A 1 208 ? -3.606 -13.984 3.323 1.00 90.25 208 GLU A N 1
ATOM 1636 C CA . GLU A 1 208 ? -4.440 -14.817 4.189 1.00 90.25 208 GLU A CA 1
ATOM 1637 C C . GLU A 1 208 ? -3.706 -15.036 5.519 1.00 90.25 208 GLU A C 1
ATOM 1639 O O . GLU A 1 208 ? -2.533 -15.405 5.552 1.00 90.25 208 GLU A O 1
ATOM 1644 N N . SER A 1 209 ? -4.389 -14.811 6.638 1.00 88.94 209 SER A N 1
ATOM 1645 C CA . SER A 1 209 ? -3.843 -15.043 7.977 1.00 88.94 209 SER A CA 1
ATOM 1646 C C . SER A 1 209 ? -4.938 -15.515 8.926 1.00 88.94 209 SER A C 1
ATOM 1648 O O . SER A 1 209 ? -6.124 -15.381 8.629 1.00 88.94 209 SER A O 1
ATOM 1650 N N . GLU A 1 210 ? -4.570 -15.954 10.129 1.00 89.19 210 GLU A N 1
ATOM 1651 C CA . GLU A 1 210 ? -5.541 -16.237 11.198 1.00 89.19 210 GLU A CA 1
ATOM 1652 C C . GLU A 1 210 ? -6.393 -15.014 11.592 1.00 89.19 210 GLU A C 1
ATOM 1654 O O . GLU A 1 210 ? -7.414 -15.132 12.275 1.00 89.19 210 GLU A O 1
ATOM 1659 N N . ARG A 1 211 ? -5.965 -13.807 11.198 1.00 91.06 211 ARG A N 1
ATOM 1660 C CA . ARG A 1 211 ? -6.673 -12.552 11.468 1.00 91.06 211 ARG A CA 1
ATOM 1661 C C . ARG A 1 211 ? -7.742 -12.225 10.424 1.00 91.06 211 ARG A C 1
ATOM 1663 O O . ARG A 1 211 ? -8.534 -11.321 10.691 1.00 91.06 211 ARG A O 1
ATOM 1670 N N . GLY A 1 212 ? -7.737 -12.918 9.287 1.00 92.94 212 GLY A N 1
ATOM 1671 C CA . GLY A 1 212 ? -8.621 -12.687 8.151 1.00 92.94 212 GLY A CA 1
ATOM 1672 C C . GLY A 1 212 ? -7.863 -12.594 6.827 1.00 92.94 212 GLY A C 1
ATOM 1673 O O . GLY A 1 212 ? -6.659 -12.868 6.750 1.00 92.94 212 GLY A O 1
ATOM 1674 N N . THR A 1 213 ? -8.584 -12.179 5.786 1.00 93.19 213 THR A N 1
ATOM 1675 C CA . THR A 1 213 ? -8.050 -12.017 4.426 1.00 93.19 213 THR A CA 1
ATOM 1676 C C . THR A 1 213 ? -8.010 -10.546 4.033 1.00 93.19 213 THR A C 1
ATOM 1678 O O . THR A 1 213 ? -8.996 -9.833 4.205 1.00 93.19 213 THR A O 1
ATOM 1681 N N . LEU A 1 214 ? -6.885 -10.102 3.474 1.00 95.44 214 LEU A N 1
ATOM 1682 C CA . LEU A 1 214 ? -6.700 -8.798 2.838 1.00 95.44 214 LEU A CA 1
ATOM 1683 C C . LEU A 1 214 ? -6.545 -9.008 1.331 1.00 95.44 214 LEU A C 1
ATOM 1685 O O . LEU A 1 214 ? -5.683 -9.775 0.910 1.00 95.44 214 LEU A O 1
ATOM 1689 N N . SER A 1 215 ? -7.323 -8.298 0.518 1.00 95.31 215 SER A N 1
ATOM 1690 C CA . SER A 1 215 ? -7.111 -8.247 -0.933 1.00 95.31 215 SER A CA 1
ATOM 1691 C C . SER A 1 215 ? -6.711 -6.845 -1.368 1.00 95.31 215 SER A C 1
ATOM 1693 O O . SER A 1 215 ? -7.354 -5.868 -0.981 1.00 95.31 215 SER A O 1
ATOM 1695 N N . MET A 1 216 ? -5.661 -6.764 -2.183 1.00 96.81 216 MET A N 1
ATOM 1696 C CA . MET A 1 216 ? -5.118 -5.537 -2.758 1.00 96.81 216 MET A CA 1
ATOM 1697 C C . MET A 1 216 ? -5.215 -5.609 -4.280 1.00 96.81 216 MET A C 1
ATOM 1699 O O . MET A 1 216 ? -4.507 -6.380 -4.933 1.00 96.81 216 MET A O 1
ATOM 1703 N N . GLU A 1 217 ? -6.103 -4.803 -4.846 1.00 96.06 217 GLU A N 1
ATOM 1704 C CA . GLU A 1 217 ? -6.356 -4.735 -6.281 1.00 96.06 217 GLU A CA 1
ATOM 1705 C C . GLU A 1 217 ? -5.675 -3.517 -6.893 1.00 96.06 217 GLU A C 1
ATOM 1707 O O . GLU A 1 217 ? -5.667 -2.429 -6.309 1.00 96.06 217 GLU A O 1
ATOM 1712 N N . HIS A 1 218 ? -5.146 -3.696 -8.101 1.00 95.06 218 HIS A N 1
ATOM 1713 C CA . HIS A 1 218 ? -4.734 -2.573 -8.933 1.00 95.06 218 HIS A CA 1
ATOM 1714 C C . HIS A 1 218 ? -5.970 -1.752 -9.316 1.00 95.06 218 HIS A C 1
ATOM 1716 O O . HIS A 1 218 ? -7.016 -2.317 -9.640 1.00 95.06 218 HIS A O 1
ATOM 1722 N N . GLY A 1 219 ? -5.874 -0.431 -9.221 1.00 94.75 219 GLY A N 1
ATOM 1723 C CA . GLY A 1 219 ? -6.965 0.473 -9.552 1.00 94.75 219 GLY A CA 1
ATOM 1724 C C . GLY A 1 219 ? -6.646 1.376 -10.733 1.00 94.75 219 GLY A C 1
ATOM 1725 O O . GLY A 1 219 ? -5.794 1.088 -11.571 1.00 94.75 219 GLY A O 1
ATOM 1726 N N . ILE A 1 220 ? -7.376 2.482 -10.813 1.00 94.88 220 ILE A N 1
ATOM 1727 C CA . ILE A 1 220 ? -7.225 3.454 -11.895 1.00 94.88 220 ILE A CA 1
ATOM 1728 C C . ILE A 1 220 ? -5.976 4.322 -11.705 1.00 94.88 220 ILE A C 1
ATOM 1730 O O . ILE A 1 220 ? -5.495 4.521 -10.585 1.00 94.88 220 ILE A O 1
ATOM 1734 N N . TYR A 1 221 ? -5.485 4.880 -12.806 1.00 93.56 221 TYR A N 1
ATOM 1735 C CA . TYR A 1 221 ? -4.451 5.908 -12.814 1.00 93.56 221 TYR A CA 1
ATOM 1736 C C . TYR A 1 221 ? -4.812 7.033 -13.791 1.00 93.56 221 TYR A C 1
ATOM 1738 O O . TYR A 1 221 ? -5.599 6.826 -14.715 1.00 93.56 221 TYR A O 1
ATOM 1746 N N . SER A 1 222 ? -4.233 8.215 -13.581 1.00 91.38 222 SER A N 1
ATOM 1747 C CA . SER A 1 222 ? -4.288 9.350 -14.510 1.00 91.38 222 SER A CA 1
ATOM 1748 C C . SER A 1 222 ? -2.878 9.739 -14.953 1.00 91.38 222 SER A C 1
ATOM 1750 O O . SER A 1 222 ? -1.947 9.675 -14.153 1.00 91.38 222 SER A O 1
ATOM 1752 N N . GLY A 1 223 ? -2.733 10.139 -16.216 1.00 85.75 223 GLY A N 1
ATOM 1753 C CA . GLY A 1 223 ? -1.449 10.453 -16.851 1.00 85.75 223 GLY A CA 1
ATOM 1754 C C . GLY A 1 223 ? -1.304 9.797 -18.221 1.00 85.75 223 GLY A C 1
ATOM 1755 O O . GLY A 1 223 ? -2.060 8.885 -18.569 1.00 85.75 223 GLY A O 1
ATOM 1756 N N . LEU A 1 224 ? -0.331 10.268 -18.998 1.00 81.56 224 LEU A N 1
ATOM 1757 C CA . LEU A 1 224 ? 0.079 9.631 -20.243 1.00 81.56 224 LEU A CA 1
ATOM 1758 C C . LEU A 1 224 ? 1.038 8.487 -19.920 1.00 81.56 224 LEU A C 1
ATOM 1760 O O . LEU A 1 224 ? 1.987 8.648 -19.160 1.00 81.56 224 LEU A O 1
ATOM 1764 N N . ASN A 1 225 ? 0.782 7.316 -20.491 1.00 81.44 225 ASN A N 1
ATOM 1765 C CA . ASN A 1 225 ? 1.696 6.189 -20.370 1.00 81.44 225 ASN A CA 1
ATOM 1766 C C . ASN A 1 225 ? 2.872 6.411 -21.331 1.00 81.44 225 ASN A C 1
ATOM 1768 O O . ASN A 1 225 ? 2.695 6.249 -22.540 1.00 81.44 225 ASN A O 1
ATOM 1772 N N . SER A 1 226 ? 4.027 6.819 -20.807 1.00 70.69 226 SER A N 1
ATOM 1773 C CA . SER A 1 226 ? 5.188 7.209 -21.619 1.00 70.69 226 SER A CA 1
ATOM 1774 C C . SER A 1 226 ? 6.104 6.062 -22.001 1.00 70.69 226 SER A C 1
ATOM 1776 O O . SER A 1 226 ? 6.776 6.103 -23.031 1.00 70.69 226 SER A O 1
ATOM 1778 N N . ALA A 1 227 ? 6.105 5.006 -21.195 1.00 66.12 227 ALA A N 1
ATOM 1779 C CA . ALA A 1 227 ? 6.870 3.804 -21.451 1.00 66.12 227 ALA A CA 1
ATOM 1780 C C . ALA A 1 227 ? 6.265 2.617 -20.698 1.00 66.12 227 ALA A C 1
ATOM 1782 O O . ALA A 1 227 ? 5.898 2.713 -19.522 1.00 66.12 227 ALA A O 1
ATOM 1783 N N . GLU A 1 228 ? 6.261 1.450 -21.342 1.00 58.31 228 GLU A N 1
ATOM 1784 C CA . GLU A 1 228 ? 6.264 0.202 -20.589 1.00 58.31 228 GLU A CA 1
ATOM 1785 C C . GLU A 1 228 ? 7.631 0.101 -19.909 1.00 58.31 228 GLU A C 1
ATOM 1787 O O . GLU A 1 228 ? 8.635 -0.195 -20.553 1.00 58.31 228 GLU A O 1
ATOM 1792 N N . ILE A 1 229 ? 7.706 0.398 -18.608 1.00 53.34 229 ILE A N 1
ATOM 1793 C CA . ILE A 1 229 ? 8.861 -0.057 -17.834 1.00 53.34 229 ILE A CA 1
ATOM 1794 C C . ILE A 1 229 ? 8.990 -1.559 -18.032 1.00 53.34 229 ILE A C 1
ATOM 1796 O O . ILE A 1 229 ? 7.997 -2.288 -17.981 1.00 53.34 229 ILE A O 1
ATOM 1800 N N . ASP A 1 230 ? 10.236 -1.988 -18.207 1.00 49.28 230 ASP A N 1
ATOM 1801 C CA . ASP A 1 230 ? 10.670 -3.371 -18.131 1.00 49.28 230 ASP A CA 1
ATOM 1802 C C . ASP A 1 230 ? 10.130 -4.021 -16.856 1.00 49.28 230 ASP A C 1
ATOM 1804 O O . ASP A 1 230 ? 10.666 -3.878 -15.756 1.00 49.28 230 ASP A O 1
ATOM 1808 N N . SER A 1 231 ? 8.980 -4.660 -17.013 1.00 60.28 231 SER A N 1
ATOM 1809 C CA . SER A 1 231 ? 8.441 -5.797 -16.287 1.00 60.28 231 SER A CA 1
ATOM 1810 C C . SER A 1 231 ? 6.924 -5.689 -16.366 1.00 60.28 231 SER A C 1
ATOM 1812 O O . SER A 1 231 ? 6.287 -4.912 -15.660 1.00 60.28 231 SER A O 1
ATOM 1814 N N . ALA A 1 232 ? 6.297 -6.588 -17.124 1.00 70.12 232 ALA A N 1
ATOM 1815 C CA . ALA A 1 232 ? 4.870 -6.898 -16.989 1.00 70.12 232 ALA A CA 1
ATOM 1816 C C . ALA A 1 232 ? 4.457 -7.259 -15.533 1.00 70.12 232 ALA A C 1
ATOM 1818 O O . ALA A 1 232 ? 3.284 -7.502 -15.264 1.00 70.12 232 ALA A O 1
ATOM 1819 N N . TYR A 1 233 ? 5.407 -7.264 -14.590 1.00 86.94 233 TYR A N 1
ATOM 1820 C CA . TYR A 1 233 ? 5.364 -7.760 -13.230 1.00 86.94 233 TYR A CA 1
ATOM 1821 C C . TYR A 1 233 ? 5.141 -6.643 -12.198 1.00 86.94 233 TYR A C 1
ATOM 1823 O O . TYR A 1 233 ? 5.983 -6.370 -11.340 1.00 86.94 233 TYR A O 1
ATOM 1831 N N . ARG A 1 234 ? 4.001 -5.957 -12.313 1.00 90.81 234 ARG A N 1
ATOM 1832 C CA . ARG A 1 234 ? 3.641 -4.785 -11.492 1.00 90.81 234 ARG A CA 1
ATOM 1833 C C . ARG A 1 234 ? 2.966 -5.119 -10.160 1.00 90.81 234 ARG A C 1
ATOM 1835 O O . ARG A 1 234 ? 2.734 -4.217 -9.360 1.00 90.81 234 ARG A O 1
ATOM 1842 N N . SER A 1 235 ? 2.657 -6.387 -9.913 1.00 93.56 235 SER A N 1
ATOM 1843 C CA . SER A 1 235 ? 2.248 -6.871 -8.596 1.00 93.56 235 SER A CA 1
ATOM 1844 C C . SER A 1 235 ? 3.457 -7.558 -7.971 1.00 93.56 235 SER A C 1
ATOM 1846 O O . SER A 1 235 ? 3.957 -8.531 -8.534 1.00 93.56 235 SER A O 1
ATOM 1848 N N . GLN A 1 236 ? 3.975 -7.036 -6.860 1.00 93.94 236 GLN A N 1
ATOM 1849 C CA . GLN A 1 236 ? 5.233 -7.520 -6.285 1.00 93.94 236 GLN A CA 1
ATOM 1850 C C . GLN A 1 236 ? 5.091 -7.865 -4.809 1.00 93.94 236 GLN A C 1
ATOM 1852 O O . GLN A 1 236 ? 4.215 -7.358 -4.110 1.00 93.94 236 GLN A O 1
ATOM 1857 N N . ILE A 1 237 ? 5.950 -8.765 -4.344 1.00 93.62 237 ILE A N 1
ATOM 1858 C CA . ILE A 1 237 ? 6.055 -9.134 -2.935 1.00 93.62 237 ILE A CA 1
ATOM 1859 C C . ILE A 1 237 ? 7.512 -9.082 -2.531 1.00 93.62 237 ILE A C 1
ATOM 1861 O O . ILE A 1 237 ? 8.344 -9.717 -3.177 1.00 93.62 237 ILE A O 1
ATOM 1865 N N . TRP A 1 238 ? 7.807 -8.389 -1.437 1.00 93.25 238 TRP A N 1
ATOM 1866 C CA . TRP A 1 238 ? 9.100 -8.485 -0.773 1.00 93.25 238 TRP A CA 1
ATOM 1867 C C . TRP A 1 238 ? 8.941 -9.073 0.626 1.00 93.25 238 TRP A C 1
ATOM 1869 O O . TRP A 1 238 ? 8.117 -8.627 1.422 1.00 93.25 238 TRP A O 1
ATOM 1879 N N . CYS A 1 239 ? 9.750 -10.076 0.942 1.00 91.38 239 CYS A N 1
ATOM 1880 C CA . CYS A 1 239 ? 9.803 -10.686 2.267 1.00 91.38 239 CYS A CA 1
ATOM 1881 C C . CYS A 1 239 ? 11.244 -11.050 2.628 1.00 91.38 239 CYS A C 1
ATOM 1883 O O . CYS A 1 239 ? 12.037 -11.361 1.745 1.00 91.38 239 CYS A O 1
ATOM 1885 N N . SER A 1 240 ? 11.568 -11.047 3.921 1.00 88.94 240 SER A N 1
ATOM 1886 C CA . SER A 1 240 ? 12.872 -11.437 4.475 1.00 88.94 240 SER A CA 1
ATOM 1887 C C . SER A 1 240 ? 12.682 -12.188 5.792 1.00 88.94 240 SER A C 1
ATOM 1889 O O . SER A 1 240 ? 11.708 -11.943 6.509 1.00 88.94 240 SER A O 1
ATOM 1891 N N . ASN A 1 241 ? 13.610 -13.097 6.115 1.00 85.75 241 ASN A N 1
ATOM 1892 C CA . ASN A 1 241 ? 13.606 -13.802 7.396 1.00 85.75 241 ASN A CA 1
ATOM 1893 C C . ASN A 1 241 ? 13.897 -12.897 8.601 1.00 85.75 241 ASN A C 1
ATOM 1895 O O . ASN A 1 241 ? 13.513 -13.248 9.714 1.00 85.75 241 ASN A O 1
ATOM 1899 N N . ASP A 1 242 ? 14.508 -11.736 8.380 1.00 86.44 242 ASP A N 1
ATOM 1900 C CA . ASP A 1 242 ? 14.874 -10.800 9.448 1.00 86.44 242 ASP A CA 1
ATOM 1901 C C . ASP A 1 242 ? 13.856 -9.654 9.582 1.00 86.44 242 ASP A C 1
ATOM 1903 O O . ASP A 1 242 ? 13.963 -8.812 10.471 1.00 86.44 242 ASP A O 1
ATOM 1907 N N . SER A 1 243 ? 12.838 -9.624 8.713 1.00 88.38 243 SER A N 1
ATOM 1908 C CA . SER A 1 243 ? 11.769 -8.627 8.741 1.00 88.38 243 SER A CA 1
ATOM 1909 C C . SER A 1 243 ? 10.576 -9.084 9.586 1.00 88.38 243 SER A C 1
ATOM 1911 O O . SER A 1 243 ? 10.136 -10.235 9.521 1.00 88.38 243 SER A O 1
ATOM 1913 N N . GLU A 1 244 ? 9.984 -8.148 10.330 1.00 91.44 244 GLU A N 1
ATOM 1914 C CA . GLU A 1 244 ? 8.730 -8.358 11.073 1.00 91.44 244 GLU A CA 1
ATOM 1915 C C . GLU A 1 244 ? 7.479 -8.303 10.174 1.00 91.44 244 GLU A C 1
ATOM 1917 O O . GLU A 1 244 ? 6.365 -8.615 10.610 1.00 91.44 244 GLU A O 1
ATOM 1922 N N . PHE A 1 245 ? 7.648 -7.910 8.911 1.00 93.88 245 PHE A N 1
ATOM 1923 C CA . PHE A 1 245 ? 6.564 -7.729 7.954 1.00 93.88 245 PHE A CA 1
ATOM 1924 C C . PHE A 1 245 ? 6.928 -8.224 6.554 1.00 93.88 245 PHE A C 1
ATOM 1926 O O . PHE A 1 245 ? 8.089 -8.445 6.208 1.00 93.88 245 PHE A O 1
ATOM 1933 N N . THR A 1 246 ? 5.897 -8.396 5.736 1.00 93.69 246 THR A N 1
ATOM 1934 C CA . THR A 1 246 ? 6.000 -8.615 4.292 1.00 93.69 246 THR A CA 1
ATOM 1935 C C . THR A 1 246 ? 5.408 -7.410 3.573 1.00 93.69 246 THR A C 1
ATOM 1937 O O . THR A 1 246 ? 4.421 -6.834 4.031 1.00 93.69 246 THR A O 1
ATOM 1940 N N . GLU A 1 247 ? 6.022 -7.004 2.470 1.00 95.38 247 GLU A N 1
ATOM 1941 C CA . GLU A 1 247 ? 5.543 -5.922 1.618 1.00 95.38 247 GLU A CA 1
ATOM 1942 C C . GLU A 1 247 ? 4.734 -6.504 0.461 1.00 95.38 247 GLU A C 1
ATOM 1944 O O . GLU A 1 247 ? 5.218 -7.370 -0.267 1.00 95.38 247 GLU A O 1
ATOM 1949 N N . LEU A 1 248 ? 3.501 -6.026 0.303 1.00 95.56 248 LEU A N 1
ATOM 1950 C CA . LEU A 1 248 ? 2.675 -6.254 -0.880 1.00 95.56 248 LEU A CA 1
ATOM 1951 C C . LEU A 1 248 ? 2.691 -4.971 -1.701 1.00 95.56 248 LEU A C 1
ATOM 1953 O O . LEU A 1 248 ? 2.317 -3.913 -1.190 1.00 95.56 248 LEU A O 1
ATOM 1957 N N . GLU A 1 249 ? 3.111 -5.051 -2.955 1.00 95.88 249 GLU A N 1
ATOM 1958 C CA . GLU A 1 249 ? 3.301 -3.879 -3.800 1.00 95.88 249 GLU A CA 1
ATOM 1959 C C . GLU A 1 249 ? 2.411 -3.923 -5.043 1.00 95.88 249 GLU A C 1
ATOM 1961 O O . GLU A 1 249 ? 2.293 -4.950 -5.714 1.00 95.88 249 GLU A O 1
ATOM 1966 N N . GLN A 1 250 ? 1.827 -2.776 -5.384 1.00 96.12 250 GLN A N 1
ATOM 1967 C CA . GLN A 1 250 ? 1.187 -2.541 -6.678 1.00 96.12 250 GLN A CA 1
ATOM 1968 C C . GLN A 1 250 ? 1.824 -1.319 -7.323 1.00 96.12 250 GLN A C 1
ATOM 1970 O O . GLN A 1 250 ? 1.843 -0.231 -6.739 1.00 96.12 250 GLN A O 1
ATOM 1975 N N . ILE A 1 251 ? 2.324 -1.510 -8.538 1.00 94.44 251 ILE A N 1
ATOM 1976 C CA . ILE A 1 251 ? 3.093 -0.516 -9.279 1.00 94.44 251 ILE A CA 1
ATOM 1977 C C . ILE A 1 251 ? 2.281 -0.014 -10.474 1.00 94.44 251 ILE A C 1
ATOM 1979 O O . ILE A 1 251 ? 1.617 -0.788 -11.169 1.00 94.44 251 ILE A O 1
ATOM 1983 N N . SER A 1 252 ? 2.282 1.293 -10.721 1.00 93.06 252 SER A N 1
ATOM 1984 C CA . SER A 1 252 ? 1.688 1.863 -11.934 1.00 93.06 252 SER A CA 1
ATOM 1985 C C . SER A 1 252 ? 2.605 1.647 -13.149 1.00 93.06 252 SER A C 1
ATOM 1987 O O . SER A 1 252 ? 3.788 1.357 -12.989 1.00 93.06 252 SER A O 1
ATOM 1989 N N . PRO A 1 253 ? 2.115 1.812 -14.390 1.00 90.06 253 PRO A N 1
ATOM 1990 C CA . PRO A 1 253 ? 3.020 2.147 -15.492 1.00 90.06 253 PRO A CA 1
ATOM 1991 C C . PRO A 1 253 ? 3.784 3.456 -15.212 1.00 90.06 253 PRO A C 1
ATOM 1993 O O . PRO A 1 253 ? 3.486 4.154 -14.238 1.00 90.06 253 PRO A O 1
ATOM 1996 N N . VAL A 1 254 ? 4.757 3.798 -16.059 1.00 88.62 254 VAL A N 1
ATOM 1997 C CA . VAL A 1 254 ? 5.342 5.144 -16.025 1.00 88.62 254 VAL A CA 1
ATOM 1998 C C . VAL A 1 254 ? 4.272 6.135 -16.429 1.00 88.62 254 VAL A C 1
ATOM 2000 O O . VAL A 1 254 ? 3.629 5.967 -17.464 1.00 88.62 254 VAL A O 1
ATOM 2003 N N . LEU A 1 255 ? 4.062 7.135 -15.585 1.00 85.88 255 LEU A N 1
ATOM 2004 C CA . LEU A 1 255 ? 3.088 8.178 -15.835 1.00 85.88 255 LEU A CA 1
ATOM 2005 C C . LEU A 1 255 ? 3.846 9.468 -16.118 1.00 85.88 255 LEU A C 1
ATOM 2007 O O . LEU A 1 255 ? 4.403 10.095 -15.214 1.00 85.88 255 LEU A O 1
ATOM 2011 N N . GLU A 1 256 ? 3.842 9.853 -17.385 1.00 80.88 256 GLU A N 1
ATOM 2012 C CA . GLU A 1 256 ? 4.069 11.227 -17.792 1.00 80.88 256 GLU A CA 1
ATOM 2013 C C . GLU A 1 256 ? 2.810 12.037 -17.528 1.00 80.88 256 GLU A C 1
ATOM 2015 O O . GLU A 1 256 ? 1.683 11.529 -17.485 1.00 80.88 256 GLU A O 1
ATOM 2020 N N . ALA A 1 257 ? 2.995 13.339 -17.427 1.00 66.38 257 ALA A N 1
ATOM 2021 C CA . ALA A 1 257 ? 1.872 14.238 -17.436 1.00 66.38 257 ALA A CA 1
ATOM 2022 C C . ALA A 1 257 ? 1.947 15.224 -18.575 1.00 66.38 257 ALA A C 1
ATOM 2024 O O . ALA A 1 257 ? 2.993 15.764 -18.930 1.00 66.38 257 ALA A O 1
ATOM 2025 N N . THR A 1 258 ? 0.762 15.535 -19.050 1.00 69.56 258 THR A N 1
ATOM 2026 C CA . THR A 1 258 ? 0.428 16.760 -19.748 1.00 69.56 258 THR A CA 1
ATOM 2027 C C . THR A 1 258 ? 0.697 17.961 -18.834 1.00 69.56 258 THR A C 1
ATOM 2029 O O . THR A 1 258 ? 0.416 17.943 -17.633 1.00 69.56 258 THR A O 1
ATOM 2032 N N . SER A 1 259 ? 1.303 19.011 -19.397 1.00 72.44 259 SER A N 1
ATOM 2033 C CA . SER A 1 259 ? 1.703 20.215 -18.658 1.00 72.44 259 SER A CA 1
ATOM 2034 C C . SER A 1 259 ? 0.580 20.735 -17.748 1.00 72.44 259 SER A C 1
ATOM 2036 O O . SER A 1 259 ? -0.504 21.069 -18.220 1.00 72.44 259 SER A O 1
ATOM 2038 N N . GLY A 1 260 ? 0.853 20.808 -16.441 1.00 73.19 260 GLY A N 1
ATOM 2039 C CA . GLY A 1 260 ? -0.058 21.363 -15.435 1.00 73.19 260 GLY A CA 1
ATOM 2040 C C . GLY A 1 260 ? -1.087 20.391 -14.845 1.00 73.19 260 GLY A C 1
ATOM 2041 O O . GLY A 1 260 ? -1.753 20.758 -13.875 1.00 73.19 260 GLY A O 1
ATOM 2042 N N . GLU A 1 261 ? -1.205 19.161 -15.353 1.00 84.62 261 GLU A N 1
ATOM 2043 C CA . GLU A 1 261 ? -2.141 18.166 -14.818 1.00 84.62 261 GLU A CA 1
ATOM 2044 C C . GLU A 1 261 ? -1.493 17.299 -13.732 1.00 84.62 261 GLU A C 1
ATOM 2046 O O . GLU A 1 261 ? -0.319 16.936 -13.800 1.00 84.62 261 GLU A O 1
ATOM 2051 N N . LYS A 1 262 ? -2.264 16.963 -12.692 1.00 90.62 262 LYS A N 1
ATOM 2052 C CA . LYS A 1 262 ? -1.832 15.994 -11.679 1.00 90.62 262 LYS A CA 1
ATOM 2053 C C . LYS A 1 262 ? -1.962 14.577 -12.225 1.00 90.62 262 LYS A C 1
ATOM 2055 O O . LYS A 1 262 ? -2.981 14.213 -12.815 1.00 90.62 262 LYS A O 1
ATOM 2060 N N . VAL A 1 263 ? -0.976 13.754 -11.910 1.00 93.50 263 VAL A N 1
ATOM 2061 C CA . VAL A 1 263 ? -1.033 12.308 -12.123 1.00 93.50 263 VAL A CA 1
ATOM 2062 C C . VAL A 1 263 ? -1.442 11.616 -10.835 1.00 93.50 263 VAL A C 1
ATOM 2064 O O . VAL A 1 263 ? -1.251 12.143 -9.734 1.00 93.50 263 VAL A O 1
ATOM 2067 N N . SER A 1 264 ? -2.063 10.454 -10.975 1.00 95.50 264 SER A N 1
ATOM 2068 C CA . SER A 1 264 ? -2.553 9.692 -9.836 1.00 95.50 264 SER A CA 1
ATOM 2069 C C . SER A 1 264 ? -2.482 8.201 -10.088 1.00 95.50 264 SER A C 1
ATOM 2071 O O . SER A 1 264 ? -2.564 7.745 -11.226 1.00 95.50 264 SER A O 1
ATOM 2073 N N . HIS A 1 265 ? -2.376 7.436 -9.010 1.00 96.88 265 HIS A N 1
ATOM 2074 C CA . HIS A 1 265 ? -2.554 5.991 -9.017 1.00 96.88 265 HIS A CA 1
ATOM 2075 C C . HIS A 1 265 ? -3.365 5.593 -7.791 1.00 96.88 265 HIS A C 1
ATOM 2077 O O . HIS A 1 265 ? -3.253 6.195 -6.722 1.00 96.88 265 HIS A O 1
ATOM 2083 N N . THR A 1 266 ? -4.253 4.626 -7.979 1.00 98.31 266 THR A N 1
ATOM 2084 C CA . THR A 1 266 ? -5.164 4.143 -6.949 1.00 98.31 266 THR A CA 1
ATOM 2085 C C . THR A 1 266 ? -5.045 2.635 -6.842 1.00 98.31 266 THR A C 1
ATOM 2087 O O . THR A 1 266 ? -4.958 1.939 -7.851 1.00 98.31 266 THR A O 1
ATOM 2090 N N . ILE A 1 267 ? -5.115 2.129 -5.616 1.00 98.62 267 ILE A N 1
ATOM 2091 C CA . ILE A 1 267 ? -5.369 0.716 -5.326 1.00 98.62 267 ILE A CA 1
ATOM 2092 C C . ILE A 1 267 ? -6.696 0.581 -4.583 1.00 98.62 267 ILE A C 1
ATOM 2094 O O . ILE A 1 267 ? -7.134 1.520 -3.911 1.00 98.62 267 ILE A O 1
ATOM 2098 N N . TYR A 1 268 ? -7.314 -0.593 -4.658 1.00 98.50 268 TYR A N 1
ATOM 2099 C CA . TYR A 1 268 ? -8.519 -0.902 -3.890 1.00 98.50 268 TYR A CA 1
ATOM 2100 C C . TYR A 1 268 ? -8.245 -2.003 -2.873 1.00 98.50 268 TYR A C 1
ATOM 2102 O O . TYR A 1 268 ? -7.690 -3.048 -3.213 1.00 98.50 268 TYR A O 1
ATOM 2110 N N . LEU A 1 269 ? -8.659 -1.772 -1.628 1.00 98.31 269 LEU A N 1
ATOM 2111 C CA . LEU A 1 269 ? -8.519 -2.725 -0.532 1.00 98.31 269 LEU A CA 1
ATOM 2112 C C . LEU A 1 269 ? -9.873 -3.299 -0.130 1.00 98.31 269 LEU A C 1
ATOM 2114 O O . LEU A 1 269 ? -10.867 -2.577 -0.038 1.00 98.31 269 LEU A O 1
ATOM 2118 N N . SER A 1 270 ? -9.895 -4.590 0.177 1.00 96.69 270 SER A N 1
ATOM 2119 C CA . SER A 1 270 ? -11.018 -5.241 0.860 1.00 96.69 270 SER A CA 1
ATOM 2120 C C . SER A 1 270 ? -10.514 -6.198 1.932 1.00 96.69 270 SER A C 1
ATOM 2122 O O . SER A 1 270 ? -9.420 -6.755 1.804 1.00 96.69 270 SER A O 1
ATOM 2124 N N . ALA A 1 271 ? -11.291 -6.347 3.003 1.00 95.44 271 ALA A N 1
ATOM 2125 C CA . ALA A 1 271 ? -10.976 -7.244 4.102 1.00 95.44 271 ALA A CA 1
ATOM 2126 C C . ALA A 1 271 ? -12.175 -8.125 4.460 1.00 95.44 271 ALA A C 1
ATOM 2128 O O . ALA A 1 271 ? -13.317 -7.661 4.499 1.00 95.44 271 ALA A O 1
ATOM 2129 N N . THR A 1 272 ? -11.901 -9.388 4.776 1.00 92.56 272 THR A N 1
ATOM 2130 C CA . THR A 1 272 ? -12.872 -10.315 5.370 1.00 92.56 272 THR A CA 1
ATOM 2131 C C . THR A 1 272 ? -12.304 -10.904 6.656 1.00 92.56 272 THR A C 1
ATOM 2133 O O . THR A 1 272 ? -11.084 -10.973 6.822 1.00 92.56 272 THR A O 1
ATOM 2136 N N . ALA A 1 273 ? -13.197 -11.282 7.574 1.00 89.06 273 ALA A N 1
ATOM 2137 C CA . ALA A 1 273 ? -12.829 -12.017 8.784 1.00 89.06 273 ALA A CA 1
ATOM 2138 C C . ALA A 1 273 ? -12.307 -13.422 8.456 1.00 89.06 273 ALA A C 1
ATOM 2140 O O . ALA A 1 273 ? -12.665 -13.939 7.371 1.00 89.06 273 ALA A O 1
#

Organism: NCBI:txid415221

Radius of gyration: 18.03 Å; chains: 1; bounding box: 46×47×44 Å

Sequence (273 aa):
MTTQFASWESIIWNGEKAYQSAVGGSLAIVSPTRGRLVHFGSYGTGRNLLYSPTGLNKDFGGHRFWLGPQRIWNWPPPIDWERSQANCHLSGEALTLELPHTAPQFPRITRRYFWSGSKLACSCEWQPSATDHYAMHVLAVPRAERIKLRIQKSDSTPHGYLTIGLETNHPTSSPAIRTNDQNAIIDPSKVSSDGVKLGFPVQTICFESERGTLSMEHGIYSGLNSAEIDSAYRSQIWCSNDSEFTELEQISPVLEATSGEKVSHTIYLSATA

Secondary structure (DSSP, 8-state):
----EEEEEEEEETTEEEEEEEETTEEEEEETTTTEEEEEEETTT----S----GGGTTS-SEEEEES-GGGSPSSP-HHHHTPPPEEEEETTEEEEE-----TTS--EEEEEEEETTEEEEEEEE---SS-B-EEEEEEEE--SEEEEE----SS-TTS-EEE-SS-EE----TTEEE-SSEEEE-GGGS-TT-EEEEESS--EEEEETTEEEEEEEEEEESEE----S-S--EEEEE-TT-SEEEEEEEPPPEE--TTPPEEEEEEEEEE-

=== Feature glossary ===
Feature key, reading from the visual/contextual features back to the raw sequence:

Rendered structure images. Six rendered views show the 3D structure from the faces of a cube — i.e. along ±x, ±y, ±z. Rendering representation is drawn randomly per protein from cartoon (secondary-structure ribbons), sticks (backbone bonds), or molecular surface; coloring is either N→C rainbow (blue at the N-terminus through red at the C-terminus) or one color per chain.

Contact-map, Ramachandran, and PAE plots. The contact map is a binary N×N matrix image: pixel (i, j) is dark where Cα_i and Cα_j are within 8 Å and |i−j|>4. Because the |i−j|>4 filter removes local helical contacts, off-diagonal stripes parallel to the main diagonal indicate parallel β-sheets; stripes perpendicular to it indicate antiparallel β-sheets. The Ramachandran plot scatters every residue's (φ, ψ) pair against the sterically allowed regions. The PAE heatmap renders the predicted-aligned-error matrix.

InterPro / GO / CATH / organism. Database cross-references. InterPro integrates a dozen domain/family signature databases into unified entries with residue-range hits. GO terms attach function/process/location labels with evidence codes. CATH codes position the fold in a four-level structural taxonomy. Organism is the NCBI-taxonomy species name.

Nearest PDB structures. The Foldseek neighbor list gives the closest experimentally determined structures in the PDB, ranked by structural alignment. TM-score near 1 means near-identical fold; near 0.3 means only rough topology match. This is how one finds what a novel AlphaFold prediction most resembles in the solved-structure universe.

Predicted aligned error. PAE(i, j) answers: if I align the predicted and true structures on residue i, how far off (in Å) do I expect residue j to be? A block-diagonal PAE matrix with low values on the blocks and high values off-diagonal is the signature of a multi-domain protein with confidently predicted domains but uncertain inter-domain orientation.

Solvent-accessible surface area. Accessible surface area quantifies burial. A residue with SASA near zero is packed into the hydrophobic core; one with SASA >100 Å² sits on the surface. Computed here via the Shrake–Rupley numerical algorithm with a 1.4 Å probe.

B-factor. B-factor (Debye–Waller factor) reflects atomic displacement in the crystal lattice. It is an experimental observable (units Å²), not a prediction; low values mean the atom is pinned down, high values mean it moves or is heterogeneous across the crystal.

pLDDT. For AlphaFold models, the B-factor field carries pLDDT — the model's own estimate of local accuracy on a 0–100 scale. Regions with pLDDT<50 should be treated as essentially unmodeled; they often correspond to intrinsically disordered segments.

Backbone torsions (φ/ψ). φ (phi) and ψ (psi) are the two rotatable backbone dihedrals per residue: φ is the C(i-1)–N–Cα–C torsion, ψ is the N–Cα–C–N(i+1) torsion, both in degrees on (−180°, 180°]. α-helical residues cluster near (−60°, −45°); β-strand residues near (−120°, +130°). A Ramachandran plot is simply a scatter of (φ, ψ) for every residue.

Radius of gyration, Cα contacts, bounding box. Radius of gyration (Rg) is the root-mean-square distance of Cα atoms from their centroid — a single number for overall size and compactness. A globular domain of N residues has Rg ≈ 2.2·N^0.38 Å; an extended or disordered chain has a much larger Rg. The Cα contact count is the number of residue pairs whose Cα atoms are within 8 Å and are more than four positions apart in sequence — a standard proxy for tertiary packing density. The bounding box is the smallest axis-aligned box enclosing all Cα atoms.

Secondary structure (3-state, P-SEA). Three-state secondary structure (P-SEA) collapses the eight DSSP classes into helix (a), strand (b), and coil (c). P-SEA assigns these from Cα geometry alone — distances and angles — without requiring backbone oxygens, so it works on any Cα trace.

Secondary structure (8-state, DSSP). DSSP 8-state secondary structure assigns each residue one of H (α-helix), G (3₁₀-helix), I (π-helix), E (extended β-strand), B (isolated β-bridge), T (hydrogen-bonded turn), S (bend), or '-' (coil). The assignment is computed from backbone hydrogen-bond geometry via the Kabsch–Sander algorithm.

Foldseek 3Di. A 3Di character summarizes, for each residue, the relative orientation of the Cα frame of its nearest spatial neighbor. Because it encodes fold topology rather than chemistry, 3Di alignments detect remote structural similarity that sequence alignment misses.

mmCIF coordinates. The mmCIF block holds the 3D Cartesian coordinates of each backbone atom (N, Cα, C, O) in ångströms. mmCIF is the PDB's canonical archive format — a tagged-loop text representation of the atomic model.

Sequence. Sequence gives the chain of amino acids in standard one-letter code (A=alanine, C=cysteine, …, Y=tyrosine), read N→C. It is the only feature that is directly encoded by the gene; all structural features are derived from the folded form of this sequence.